Protein AF-0000000067173444 (afdb_homodimer)

Radius of gyration: 16.52 Å; Cα contacts (8 Å, |Δi|>4): 580; chains: 2; bounding box: 43×42×35 Å

Nearest PDB structures (foldseek):
  3qva-assembly1_C  TM=9.514E-01  e=1.896E-11  Klebsiella pneumoniae subsp. pneumoniae MGH 78578
  3qva-assembly1_A  TM=9.518E-01  e=2.116E-11  Klebsiella pneumoniae subsp. pneumoniae MGH 78578
  3qva-assembly1_D  TM=9.540E-01  e=3.109E-11  Klebsiella pneumoniae subsp. pneumoniae MGH 78578
  2g5u-assembly1_B-2  TM=9.391E-01  e=4.352E-10  Homo sapiens
  1qwh-assembly1_B-2  TM=9.149E-01  e=9.992E-09  Homo sapiens

Sequence (210 aa):
MTHISTHVLDTVTGRPAEGVPVTFSDAEGTVLAQGTTDSDGRIPDLYTGPASGIHRLRFDTATYFAAQQVSSLYPEVVVALDITGAKYHVPLLLAPFAYSTYRGSMTHISTHVLDTVTGRPAEGVPVTFSDAEGTVLAQGTTDSDGRIPDLYTGPASGIHRLRFDTATYFAAQQVSSLYPEVVVALDITGAKYHVPLLLAPFAYSTYRGS

Organism: Mycolicibacterium smegmatis (strain ATCC 700084 / mc(2)155) (NCBI:txid246196)

Solvent-accessible surface area (backbone atoms only — not comparable to full-atom values): 10420 Å² total; per-residue (Å²): 103,19,38,34,27,35,37,33,35,26,62,80,80,72,40,48,36,52,56,34,42,35,38,35,22,40,77,85,62,49,73,77,33,65,48,53,20,35,84,74,4,28,32,80,75,48,40,77,40,87,61,69,45,52,30,34,40,36,35,36,41,38,63,40,32,51,76,68,73,42,81,60,39,38,55,35,48,49,48,41,34,51,40,85,60,48,75,46,32,49,35,33,44,36,44,51,55,32,38,33,40,37,70,44,128,102,20,37,35,25,36,38,33,35,26,62,80,80,72,40,50,36,53,57,33,41,35,38,34,23,42,77,85,64,52,75,77,33,66,48,52,21,34,87,74,4,30,33,80,74,49,41,75,40,86,61,70,45,52,30,35,41,37,36,36,41,38,62,41,3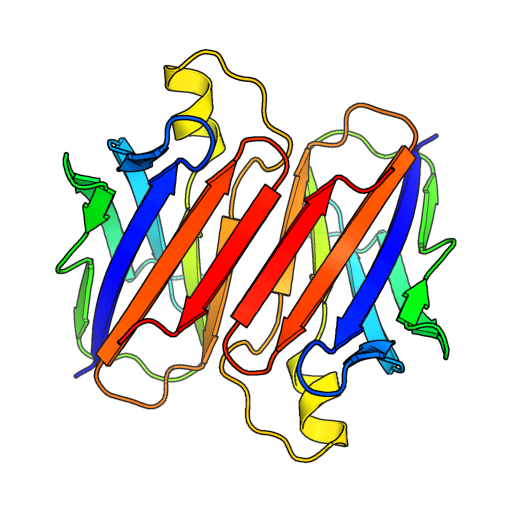2,51,77,68,72,43,82,58,40,37,57,36,47,49,48,42,34,50,40,87,59,47,74,45,30,50,35,34,45,36,45,51,54,34,39,33,37,36,69,44,129

InterPro domains:
  IPR000895 Transthyretin/hydroxyisourate hydrolase [PR00189] (3-23)
  IPR000895 Transthyretin/hydroxyisourate hydrolase [PR00189] (83-105)
  IPR014306 Hydroxyisourate hydrolase [TIGR02962] (2-105)
  IPR014306 Hydroxyisourate hydrolase [cd05822] (4-105)
  IPR023416 Transthyretin/hydroxyisourate hydrolase domain [PF00576] (4-104)
  IPR023416 Transthyretin/hydroxyisourate hydrolase domain [PTHR10395] (3-105)
  IPR023418 Transthyretin, thyroxine binding site [PS00768] (7-22)
  IPR036817 Transthyretin/hydroxyisourate hydrolase domain superfamily [G3DSA:2.60.40.180] (1-105)
  IPR036817 Transthyretin/hydroxyisourate hydrolase domain superfamily [SSF49472] (1-105)

Secondary structure (DSSP, 8-state):
-EEEEEEEEETTTTEE-TT-EEEEEETT--EEEEEE--TTSEEEEEEEE---EEEEEEE-HHHHHHHTT---S-S-EEEEEEE-SSEEE--EEEETTEEEEE-B-/-EEEEEEEEETTTTEE-TT-EEEEEETT--EEEEEE--TTSEEEEEEEE---EEEEEEE-HHHHHHHTT---S-S-EEEEEEE-SSEEE--EEEETTEEEEE-B-

Foldseek 3Di:
DAFEKEWEAAPVVRATQWFKKKFKAAPVRHTDFIDTQHRRRMDRGGDADDDFAKMKIKTQVLVSCVVVPHAADDRIDIDIDGDDDHYWYWYWYDDRYDIDIDTDD/DAFEKEWEAAPVVRATQWFKKKFKAAPVRHTDFIDTQHRRRMDRGGDADDDFAKMKIKTQVLVSCVVVPHAADDRIDIDIDGDDDHYWYWYWYDDRYDIDIDTDD

pLDDT: mean 97.98, std 1.69, range [86.81, 98.94]

Structure (mmCIF, N/CA/C/O backbone):
data_AF-0000000067173444-model_v1
#
loop_
_entity.id
_entity.type
_entity.pdbx_description
1 polymer '5-hydroxyisourate hydrolase'
#
loop_
_atom_site.group_PDB
_atom_site.id
_atom_site.type_symbol
_atom_site.label_atom_id
_atom_site.label_alt_id
_atom_site.label_comp_id
_atom_site.label_asym_id
_atom_site.label_entity_id
_atom_site.label_seq_id
_atom_site.pdbx_PDB_ins_code
_atom_site.Cartn_x
_atom_site.Cartn_y
_atom_site.Cartn_z
_atom_site.occupancy
_atom_site.B_iso_or_equiv
_atom_site.auth_seq_id
_atom_site.auth_comp_id
_atom_site.auth_asym_id
_atom_site.auth_atom_id
_atom_site.pdbx_PDB_model_num
ATOM 1 N N . MET A 1 1 ? -14.477 20.625 5.059 1 92.88 1 MET A N 1
ATOM 2 C CA . MET A 1 1 ? -13.031 20.75 4.934 1 92.88 1 MET A CA 1
ATOM 3 C C . MET A 1 1 ? -12.32 19.5 5.43 1 92.88 1 MET A C 1
ATOM 5 O O . MET A 1 1 ? -12.695 18.938 6.465 1 92.88 1 MET A O 1
ATOM 9 N N . THR A 1 2 ? -11.531 18.984 4.641 1 96.69 2 THR A N 1
ATOM 10 C CA . THR A 1 2 ? -10.812 17.766 5.008 1 96.69 2 THR A CA 1
ATOM 11 C C . THR A 1 2 ? -9.375 18.094 5.406 1 96.69 2 THR A C 1
ATOM 13 O O . THR A 1 2 ? -8.711 18.891 4.75 1 96.69 2 THR A O 1
ATOM 16 N N . HIS A 1 3 ? -8.922 17.484 6.504 1 98.31 3 HIS A N 1
ATOM 17 C CA . HIS A 1 3 ? -7.543 17.609 6.977 1 98.31 3 HIS A CA 1
ATOM 18 C C . HIS A 1 3 ? -6.793 16.297 6.805 1 98.31 3 HIS A C 1
ATOM 20 O O . HIS A 1 3 ? -7.273 15.234 7.234 1 98.31 3 HIS A O 1
ATOM 26 N N . ILE A 1 4 ? -5.641 16.328 6.145 1 98.56 4 ILE A N 1
ATOM 27 C CA . ILE A 1 4 ? -4.824 15.141 5.91 1 98.56 4 ILE A CA 1
ATOM 28 C C . ILE A 1 4 ? -3.469 15.305 6.598 1 98.56 4 ILE A C 1
ATOM 30 O O . ILE A 1 4 ? -2.797 16.328 6.426 1 98.56 4 ILE A O 1
ATOM 34 N N . SER A 1 5 ? -3.057 14.312 7.375 1 98.81 5 SER A N 1
ATOM 35 C CA . SER A 1 5 ? -1.74 14.25 8 1 98.81 5 SER A CA 1
ATOM 36 C C . SER A 1 5 ? -1.151 12.844 7.922 1 98.81 5 SER A C 1
ATOM 38 O O . SER A 1 5 ? -1.865 11.883 7.629 1 98.81 5 SER A O 1
ATOM 40 N N . THR A 1 6 ? 0.138 12.789 8.078 1 98.81 6 THR A N 1
ATOM 41 C CA . THR A 1 6 ? 0.786 11.484 8.055 1 98.81 6 THR A CA 1
ATOM 42 C C . THR A 1 6 ? 1.99 11.461 8.992 1 98.81 6 THR A C 1
ATOM 44 O O . THR A 1 6 ? 2.471 12.508 9.422 1 98.81 6 THR A O 1
ATOM 47 N N . HIS A 1 7 ? 2.365 10.273 9.336 1 98.75 7 HIS A N 1
ATOM 48 C CA . HIS A 1 7 ? 3.543 9.922 10.125 1 98.75 7 HIS A CA 1
ATOM 49 C C . HIS A 1 7 ? 4.215 8.664 9.578 1 98.75 7 HIS A C 1
ATOM 51 O O . HIS A 1 7 ? 3.561 7.633 9.406 1 98.75 7 HIS A O 1
ATOM 57 N N . VAL A 1 8 ? 5.504 8.797 9.266 1 98.94 8 VAL A N 1
ATOM 58 C CA . VAL A 1 8 ? 6.246 7.637 8.781 1 98.94 8 VAL A CA 1
ATOM 59 C C . VAL A 1 8 ? 7.27 7.203 9.836 1 98.94 8 VAL A C 1
ATOM 61 O O . VAL A 1 8 ? 8.086 8.016 10.281 1 98.94 8 VAL A O 1
ATOM 64 N N . LEU A 1 9 ? 7.168 6.027 10.289 1 98.88 9 LEU A N 1
ATOM 65 C CA . LEU A 1 9 ? 8.141 5.402 11.172 1 98.88 9 LEU A CA 1
ATOM 66 C C . LEU A 1 9 ? 9.008 4.402 10.414 1 98.88 9 LEU A C 1
ATOM 68 O O . LEU A 1 9 ? 8.484 3.537 9.711 1 98.88 9 LEU A O 1
ATOM 72 N N . ASP A 1 10 ? 10.281 4.523 10.484 1 98.75 10 ASP A N 1
ATOM 73 C CA . ASP A 1 10 ? 11.203 3.502 10 1 98.75 10 ASP A CA 1
ATO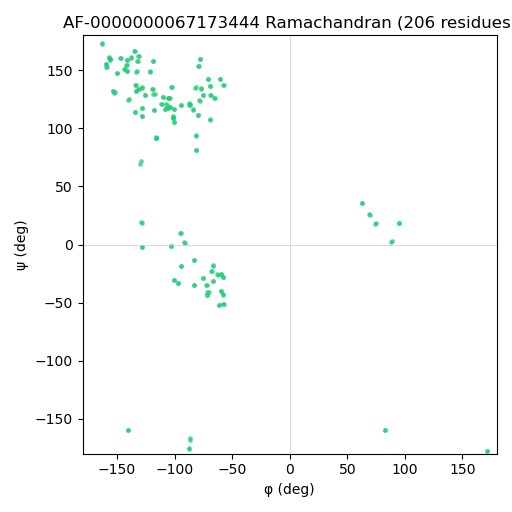M 74 C C . ASP A 1 10 ? 11.344 2.361 11.008 1 98.75 10 ASP A C 1
ATOM 76 O O . ASP A 1 10 ? 11.977 2.523 12.047 1 98.75 10 ASP A O 1
ATOM 80 N N . THR A 1 11 ? 10.852 1.275 10.648 1 98.5 11 THR A N 1
ATOM 81 C CA . THR A 1 11 ? 10.742 0.201 11.633 1 98.5 11 THR A CA 1
ATOM 82 C C . THR A 1 11 ? 12.062 -0.555 11.758 1 98.5 11 THR A C 1
ATOM 84 O O . THR A 1 11 ? 12.242 -1.342 12.688 1 98.5 11 THR A O 1
ATOM 87 N N . VAL A 1 12 ? 13.008 -0.389 10.875 1 97.69 12 VAL A N 1
ATOM 88 C CA . VAL A 1 12 ? 14.328 -1.003 10.977 1 97.69 12 VAL A CA 1
ATOM 89 C C . VAL A 1 12 ? 15.133 -0.325 12.086 1 97.69 12 VAL A C 1
ATOM 91 O O . VAL A 1 12 ? 15.734 -0.998 12.922 1 97.69 12 VAL A O 1
ATOM 94 N N . THR A 1 13 ? 15.062 0.947 12.117 1 97 13 THR A N 1
ATOM 95 C CA . THR A 1 13 ? 15.844 1.713 13.078 1 97 13 THR A CA 1
ATOM 96 C C . THR A 1 13 ? 15.023 2.018 14.328 1 97 13 THR A C 1
ATOM 98 O O . THR A 1 13 ? 15.57 2.406 15.359 1 97 13 THR A O 1
ATOM 101 N N . GLY A 1 14 ? 13.75 1.904 14.211 1 98.06 14 GLY A N 1
ATOM 102 C CA . GLY A 1 14 ? 12.859 2.289 15.297 1 98.06 14 GLY A CA 1
ATOM 103 C C . GLY A 1 14 ? 12.727 3.791 15.453 1 98.06 14 GLY A C 1
ATOM 104 O O . GLY A 1 14 ? 12.281 4.273 16.5 1 98.06 14 GLY A O 1
ATOM 105 N N . ARG A 1 15 ? 13.078 4.578 14.477 1 98.44 15 ARG A N 1
ATOM 106 C CA . ARG A 1 15 ? 13.062 6.039 14.523 1 98.44 15 ARG A CA 1
ATOM 107 C C . ARG A 1 15 ? 12.109 6.609 13.477 1 98.44 15 ARG A C 1
ATOM 109 O O . ARG A 1 15 ? 11.805 5.949 12.484 1 98.44 15 ARG A O 1
ATOM 116 N N . PRO A 1 16 ? 11.641 7.883 13.719 1 98.75 16 PRO A N 1
ATOM 117 C CA . PRO A 1 16 ? 10.867 8.555 12.672 1 98.75 16 PRO A CA 1
ATOM 118 C C . PRO A 1 16 ? 11.625 8.664 11.359 1 98.75 16 PRO A C 1
ATOM 120 O O . PRO A 1 16 ? 12.836 8.883 11.359 1 98.75 16 PRO A O 1
ATOM 123 N N . ALA A 1 17 ? 11 8.422 10.297 1 98.88 17 ALA A N 1
ATOM 124 C CA . ALA A 1 17 ? 11.609 8.586 8.984 1 98.88 17 ALA A CA 1
ATOM 125 C C . ALA A 1 17 ? 11.57 10.047 8.539 1 98.88 17 ALA A C 1
ATOM 127 O O . ALA A 1 17 ? 10.586 10.5 7.961 1 98.88 17 ALA A O 1
ATOM 128 N N . GLU A 1 18 ? 12.57 10.773 8.773 1 98.62 18 GLU A N 1
ATOM 129 C CA . GLU A 1 18 ? 12.711 12.156 8.336 1 98.62 18 GLU A CA 1
ATOM 130 C C . GLU A 1 18 ? 13.07 12.234 6.859 1 98.62 18 GLU A C 1
ATOM 132 O O . GLU A 1 18 ? 13.914 11.469 6.379 1 98.62 18 GLU A O 1
ATOM 137 N N . GLY A 1 19 ? 12.406 13.094 6.137 1 98.69 19 GLY A N 1
ATOM 138 C CA . GLY A 1 19 ? 12.859 13.383 4.785 1 98.69 19 GLY A CA 1
ATOM 139 C C . GLY A 1 19 ? 12.156 12.555 3.729 1 98.69 19 GLY A C 1
ATOM 140 O O . GLY A 1 19 ? 12.664 12.398 2.615 1 98.69 19 GLY A O 1
ATOM 141 N N . VAL A 1 20 ? 11.031 11.969 4.023 1 98.88 20 VAL A N 1
ATOM 142 C CA . VAL A 1 20 ? 10.25 11.242 3.025 1 98.88 20 VAL A CA 1
ATOM 143 C C . VAL A 1 20 ? 9.375 12.211 2.242 1 98.88 20 VAL A C 1
ATOM 145 O O . VAL A 1 20 ? 8.461 12.82 2.803 1 98.88 20 VAL A O 1
ATOM 148 N N . PRO A 1 21 ? 9.586 12.359 0.931 1 98.94 21 PRO A N 1
ATOM 149 C CA . PRO A 1 21 ? 8.633 13.156 0.155 1 98.94 21 PRO A CA 1
ATOM 150 C C . PRO A 1 21 ? 7.273 12.484 0.016 1 98.94 21 PRO A C 1
ATOM 152 O O . PRO A 1 21 ? 7.199 11.273 -0.204 1 98.94 21 PRO A O 1
ATOM 155 N N . VAL A 1 22 ? 6.219 13.266 0.19 1 98.94 22 VAL A N 1
ATOM 156 C CA . VAL A 1 22 ? 4.848 12.773 0.1 1 98.94 22 VAL A CA 1
ATOM 157 C C . VAL A 1 22 ? 4.023 13.688 -0.801 1 98.94 22 VAL A C 1
ATOM 159 O O . VAL A 1 22 ? 4.129 14.914 -0.715 1 98.94 22 VAL A O 1
ATOM 162 N N . THR A 1 23 ? 3.268 13.125 -1.702 1 98.94 23 THR A N 1
ATOM 163 C CA . THR A 1 23 ? 2.357 13.852 -2.58 1 98.94 23 THR A CA 1
ATOM 164 C C . THR A 1 23 ? 0.917 13.398 -2.361 1 98.94 23 THR A C 1
ATOM 166 O O . THR A 1 23 ? 0.654 12.203 -2.215 1 98.94 23 THR A O 1
ATOM 169 N N . PHE A 1 24 ? 0.001 14.344 -2.242 1 98.94 24 PHE A N 1
ATOM 170 C CA . PHE A 1 24 ? -1.437 14.117 -2.15 1 98.94 24 PHE A CA 1
ATOM 171 C C . PHE A 1 24 ? -2.131 14.516 -3.447 1 98.94 24 PHE A C 1
ATOM 173 O O . PHE A 1 24 ? -1.976 15.641 -3.922 1 98.94 24 PHE A O 1
ATOM 180 N N . SER A 1 25 ? -2.814 13.539 -4.098 1 98.88 25 SER A N 1
ATOM 181 C CA . SER A 1 25 ? -3.447 13.805 -5.387 1 98.88 25 SER A CA 1
ATOM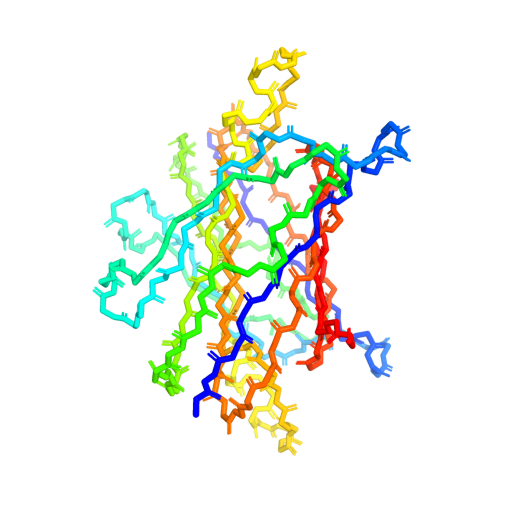 182 C C . SER A 1 25 ? -4.887 13.297 -5.41 1 98.88 25 SER A C 1
ATOM 184 O O . SER A 1 25 ? -5.266 12.453 -4.59 1 98.88 25 SER A O 1
ATOM 186 N N . ASP A 1 26 ? -5.68 13.844 -6.281 1 98.44 26 ASP A N 1
ATOM 187 C CA . ASP A 1 26 ? -7.059 13.383 -6.426 1 98.44 26 ASP A CA 1
ATOM 188 C C . ASP A 1 26 ? -7.145 12.219 -7.406 1 98.44 26 ASP A C 1
ATOM 190 O O . ASP A 1 26 ? -6.121 11.688 -7.848 1 98.44 26 ASP A O 1
ATOM 194 N N . ALA A 1 27 ? -8.312 11.781 -7.695 1 96.69 27 ALA A N 1
ATOM 195 C CA . ALA A 1 27 ? -8.562 10.57 -8.477 1 96.69 27 ALA A CA 1
ATOM 196 C C . ALA A 1 27 ? -8.008 10.711 -9.891 1 96.69 27 ALA A C 1
ATOM 198 O O . ALA A 1 27 ? -7.598 9.719 -10.508 1 96.69 27 ALA A O 1
ATOM 199 N N . GLU A 1 28 ? -7.895 11.922 -10.359 1 96.31 28 GLU A N 1
ATOM 200 C CA . GLU A 1 28 ? -7.43 12.18 -11.719 1 96.31 28 GLU A CA 1
ATOM 201 C C . GLU A 1 28 ? -5.918 12.375 -11.758 1 96.31 28 GLU A C 1
ATOM 203 O O . GLU A 1 28 ? -5.332 12.508 -12.836 1 96.31 28 GLU A O 1
ATOM 208 N N . GLY A 1 29 ? -5.355 12.242 -10.664 1 97.12 29 GLY A N 1
ATOM 209 C CA . GLY A 1 29 ? -3.908 12.398 -10.609 1 97.12 29 GLY A CA 1
ATOM 210 C C . GLY A 1 29 ? -3.469 13.828 -10.383 1 97.12 29 GLY A C 1
ATOM 211 O O . GLY A 1 29 ? -2.271 14.125 -10.375 1 97.12 29 GLY A O 1
ATOM 212 N N . THR A 1 30 ? -4.457 14.758 -10.219 1 98.19 30 THR A N 1
ATOM 213 C CA . THR A 1 30 ? -4.105 16.141 -9.93 1 98.19 30 THR A CA 1
ATOM 214 C C . THR A 1 30 ? -3.496 16.266 -8.539 1 98.19 30 THR A C 1
ATOM 216 O O . THR A 1 30 ? -4.105 15.867 -7.547 1 98.19 30 THR A O 1
ATOM 219 N N . VAL A 1 31 ? -2.318 16.922 -8.516 1 98.69 31 VAL A N 1
ATOM 220 C CA . VAL A 1 31 ? -1.629 17.094 -7.242 1 98.69 31 VAL A CA 1
ATOM 221 C C . VAL A 1 31 ? -2.279 18.234 -6.457 1 98.69 31 VAL A C 1
ATOM 223 O O . VAL A 1 31 ? -2.424 19.344 -6.965 1 98.69 31 VAL A O 1
ATOM 226 N N . LEU A 1 32 ? -2.686 17.922 -5.273 1 98.69 32 LEU A N 1
ATOM 227 C CA . LEU A 1 32 ? -3.334 18.906 -4.414 1 98.69 32 LEU A CA 1
ATOM 228 C C . LEU A 1 32 ? -2.355 19.453 -3.385 1 98.69 32 LEU A C 1
ATOM 230 O O . LEU A 1 32 ? -2.494 20.594 -2.934 1 98.69 32 LEU A O 1
ATOM 234 N N . ALA A 1 33 ? -1.381 18.656 -2.963 1 98.81 33 ALA A N 1
ATOM 235 C CA . ALA A 1 33 ? -0.411 19.062 -1.946 1 98.81 33 ALA A CA 1
ATOM 236 C C . ALA A 1 33 ? 0.843 18.188 -2.012 1 98.81 33 ALA A C 1
ATOM 238 O O . ALA A 1 33 ? 0.812 17.078 -2.553 1 98.81 33 ALA A O 1
ATOM 239 N N . GLN A 1 34 ? 1.905 18.688 -1.558 1 98.81 34 GLN A N 1
ATOM 240 C CA . GLN A 1 34 ? 3.17 17.984 -1.406 1 98.81 34 GLN A CA 1
ATOM 241 C C . GLN A 1 34 ? 3.885 18.391 -0.124 1 98.81 34 GLN A C 1
ATOM 243 O O . GLN A 1 34 ? 3.727 19.516 0.344 1 98.81 34 GLN A O 1
ATOM 248 N N . GLY A 1 35 ? 4.613 17.5 0.431 1 98.75 35 GLY A N 1
ATOM 249 C CA . GLY A 1 35 ? 5.406 17.766 1.62 1 98.75 35 GLY A CA 1
ATOM 250 C C . GLY A 1 35 ? 6.484 16.719 1.87 1 98.75 35 GLY A C 1
ATOM 251 O O . GLY A 1 35 ? 6.613 15.766 1.112 1 98.75 35 GLY A O 1
ATOM 252 N N . THR A 1 36 ? 7.312 17.016 2.857 1 98.88 36 THR A N 1
ATOM 253 C CA . THR A 1 36 ? 8.359 16.109 3.316 1 98.88 36 THR A CA 1
ATOM 254 C C . THR A 1 36 ? 8.273 15.914 4.828 1 98.88 36 THR A C 1
ATOM 256 O O . THR A 1 36 ? 8.062 16.875 5.574 1 98.88 36 THR A O 1
ATOM 259 N N . THR A 1 37 ? 8.398 14.648 5.246 1 98.94 37 THR A N 1
ATOM 260 C CA . THR A 1 37 ? 8.305 14.391 6.676 1 98.94 37 THR A CA 1
ATOM 261 C C . THR A 1 37 ? 9.391 15.141 7.438 1 98.94 37 THR A C 1
ATOM 263 O O . THR A 1 37 ? 10.531 15.234 6.969 1 98.94 37 THR A O 1
ATOM 266 N N . ASP A 1 38 ? 9.039 15.625 8.57 1 98.81 38 ASP A N 1
ATOM 267 C CA . ASP A 1 38 ? 9.961 16.391 9.406 1 98.81 38 ASP A CA 1
ATOM 268 C C . ASP A 1 38 ? 10.781 15.461 10.297 1 98.81 38 ASP A C 1
ATOM 270 O O . ASP A 1 38 ? 10.844 14.25 10.07 1 98.81 38 ASP A O 1
ATOM 274 N N . SER A 1 39 ? 11.469 16.047 11.273 1 98.62 39 SER A N 1
ATOM 275 C CA . SER A 1 39 ? 12.375 15.297 12.125 1 98.62 39 SER A CA 1
ATOM 276 C C . SER A 1 39 ? 11.625 14.297 12.992 1 98.62 39 SER A C 1
ATOM 278 O O . SER A 1 39 ? 12.219 13.359 13.539 1 98.62 39 SER A O 1
ATOM 280 N N . ASP A 1 40 ? 10.32 14.461 13.164 1 98.75 40 ASP A N 1
ATOM 281 C CA . ASP A 1 40 ? 9.477 13.5 13.867 1 98.75 40 ASP A CA 1
ATOM 282 C C . ASP A 1 40 ? 8.82 12.531 12.898 1 98.75 40 ASP A C 1
ATOM 284 O O . ASP A 1 40 ? 7.887 11.812 13.266 1 98.75 40 ASP A O 1
ATOM 288 N N . GLY A 1 41 ? 9.234 12.539 11.656 1 98.88 41 GLY A N 1
ATOM 289 C CA . GLY A 1 41 ? 8.641 11.68 10.641 1 98.88 41 GLY A CA 1
ATOM 290 C C . GLY A 1 41 ? 7.223 12.07 10.281 1 98.88 41 GLY A C 1
ATOM 291 O O . GLY A 1 41 ? 6.434 11.227 9.836 1 98.88 41 GLY A O 1
ATOM 292 N N . ARG A 1 42 ? 6.895 13.367 10.477 1 98.88 42 ARG A N 1
ATOM 293 C CA . ARG A 1 42 ? 5.5 13.766 10.336 1 98.88 42 ARG A CA 1
ATOM 294 C C . ARG A 1 42 ? 5.348 14.844 9.266 1 98.88 42 ARG A C 1
ATOM 296 O O . ARG A 1 42 ? 6.305 15.547 8.945 1 98.88 42 ARG A O 1
ATOM 303 N N . ILE A 1 43 ? 4.297 14.867 8.648 1 98.88 43 ILE A N 1
ATOM 304 C CA . ILE A 1 43 ? 3.691 16.031 8.016 1 98.88 43 ILE A CA 1
ATOM 305 C C . ILE A 1 43 ? 2.355 16.344 8.68 1 98.88 43 ILE A C 1
ATOM 307 O O . ILE A 1 43 ? 1.32 15.789 8.305 1 98.88 43 ILE A O 1
ATOM 311 N N . PRO A 1 44 ? 2.375 17.172 9.656 1 98.44 44 PRO A N 1
ATOM 312 C CA . PRO A 1 44 ? 1.168 17.359 10.461 1 98.44 44 PRO A CA 1
ATOM 313 C C . PRO A 1 44 ? 0.029 18.016 9.68 1 98.44 44 PRO A C 1
ATOM 315 O O . PRO A 1 44 ? -1.144 17.797 9.992 1 98.44 44 PRO A O 1
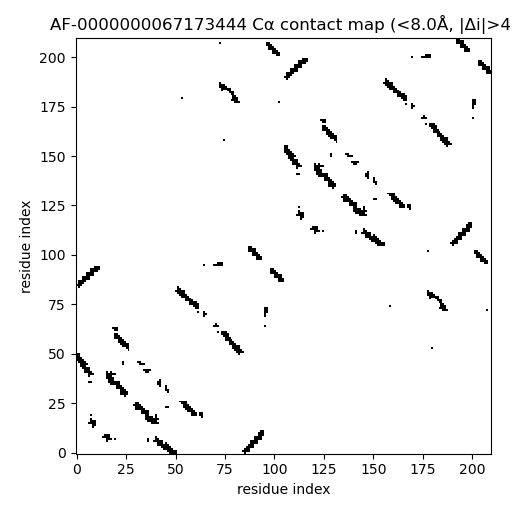ATOM 318 N N . ASP A 1 45 ? 0.352 18.875 8.711 1 98 45 ASP A N 1
ATOM 319 C CA . ASP A 1 45 ? -0.641 19.609 7.918 1 98 45 ASP A CA 1
ATOM 320 C C . ASP A 1 45 ? -0.355 19.469 6.422 1 98 45 ASP A C 1
ATOM 322 O O . ASP A 1 45 ? -0.107 20.469 5.742 1 98 45 ASP A O 1
ATOM 326 N N . LEU A 1 46 ? -0.544 18.281 5.914 1 98.75 46 LEU A N 1
ATOM 327 C CA . LEU A 1 46 ? -0.255 18.047 4.504 1 98.75 46 LEU A CA 1
ATOM 328 C C . LEU A 1 46 ? -1.272 18.75 3.611 1 98.75 46 LEU A C 1
ATOM 330 O O . LEU A 1 46 ? -0.908 19.344 2.592 1 98.75 46 LEU A O 1
ATOM 334 N N . TYR A 1 47 ? -2.502 18.719 3.967 1 98.62 47 TYR A N 1
ATOM 335 C CA . TYR A 1 47 ? -3.564 19.328 3.17 1 98.62 47 TYR A CA 1
ATOM 336 C C . TYR A 1 47 ? -4.742 19.719 4.047 1 98.62 47 TYR A C 1
ATOM 338 O O . TYR A 1 47 ? -5.137 18.984 4.949 1 98.62 47 TYR A O 1
ATOM 346 N N . THR A 1 48 ? -5.258 20.844 3.945 1 98.31 48 THR A N 1
ATOM 347 C CA . THR A 1 48 ? -6.523 21.328 4.492 1 98.31 48 THR A CA 1
ATOM 348 C C . THR A 1 48 ? -7.367 21.984 3.402 1 98.31 48 THR A C 1
ATOM 350 O O . THR A 1 48 ? -6.957 22.984 2.816 1 98.31 48 THR A O 1
ATOM 353 N N . GLY A 1 49 ? -8.414 21.391 3.045 1 97.75 49 GLY A N 1
ATOM 354 C CA . GLY A 1 49 ? -9.25 21.891 1.968 1 97.75 49 GLY A CA 1
ATOM 355 C C . GLY A 1 49 ? -10.336 20.922 1.552 1 97.75 49 GLY A C 1
ATOM 356 O O . GLY A 1 49 ? -10.57 19.922 2.227 1 97.75 49 GLY A O 1
ATOM 357 N N . PRO A 1 50 ? -11.094 21.297 0.558 1 96.81 50 PRO A N 1
ATOM 358 C CA . PRO A 1 50 ? -12.133 20.375 0.063 1 96.81 50 PRO A CA 1
ATOM 359 C C . PRO A 1 50 ? -11.555 19.109 -0.558 1 96.81 50 PRO A C 1
ATOM 361 O O . PRO A 1 50 ? -10.641 19.188 -1.382 1 96.81 50 PRO A O 1
ATOM 364 N N . ALA A 1 51 ? -12.008 18.031 -0.074 1 96.81 51 ALA A N 1
ATOM 365 C CA . ALA A 1 51 ? -11.648 16.719 -0.625 1 96.81 51 ALA A CA 1
ATOM 366 C C . ALA A 1 51 ? -12.758 15.703 -0.389 1 96.81 51 ALA A C 1
ATOM 368 O O . ALA A 1 51 ? -13.289 15.602 0.718 1 96.81 51 ALA A O 1
ATOM 369 N N . SER A 1 52 ? -13.125 15.016 -1.412 1 97.44 52 SER A N 1
ATOM 370 C CA . SER A 1 52 ? -14.117 13.938 -1.356 1 97.44 52 SER A CA 1
ATOM 371 C C . SER A 1 52 ? -13.844 12.883 -2.422 1 97.44 52 SER A C 1
ATOM 373 O O . SER A 1 52 ? -13.4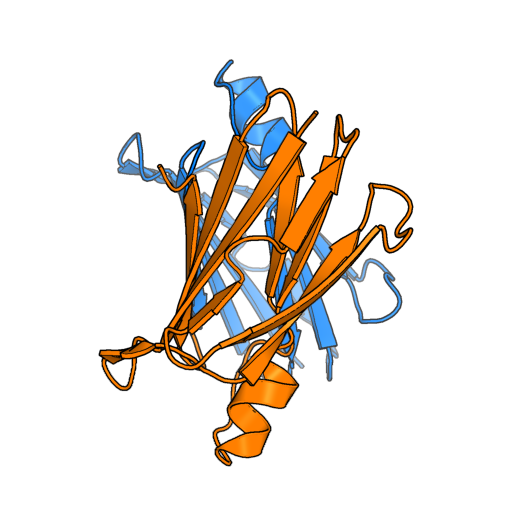3 13.211 -3.537 1 97.44 52 SER A O 1
ATOM 375 N N . GLY A 1 53 ? -14.195 11.609 -2.062 1 97.88 53 GLY A N 1
ATOM 376 C CA . GLY A 1 53 ? -13.953 10.531 -3.016 1 97.88 53 GLY A CA 1
ATOM 377 C C . GLY A 1 53 ? -12.531 10.016 -2.98 1 97.88 53 GLY A C 1
ATOM 378 O O . GLY A 1 53 ? -11.844 10.133 -1.963 1 97.88 53 GLY A O 1
ATOM 379 N N . ILE A 1 54 ? -12.109 9.391 -4.008 1 98.44 54 ILE A N 1
ATOM 380 C CA . ILE A 1 54 ? -10.836 8.664 -4.043 1 98.44 54 ILE A CA 1
ATOM 381 C C . ILE A 1 54 ? -9.688 9.656 -4.152 1 98.44 54 ILE A C 1
ATOM 383 O O . ILE A 1 54 ? -9.734 10.586 -4.969 1 98.44 54 ILE A O 1
ATOM 387 N N . HIS A 1 55 ? -8.742 9.539 -3.303 1 98.75 55 HIS A N 1
ATOM 388 C CA . HIS A 1 55 ? -7.48 10.281 -3.297 1 98.75 55 HIS A CA 1
ATOM 389 C C . HIS A 1 55 ? -6.297 9.352 -3.045 1 98.75 55 HIS A C 1
ATOM 391 O O . HIS A 1 55 ? -6.48 8.188 -2.689 1 98.75 55 HIS A O 1
ATOM 397 N N . ARG A 1 56 ? -5.09 9.859 -3.301 1 98.81 56 ARG A N 1
ATOM 398 C CA . ARG A 1 56 ? -3.895 9.039 -3.111 1 98.81 56 ARG A CA 1
ATOM 399 C C . ARG A 1 56 ? -2.816 9.82 -2.361 1 98.81 56 ARG A C 1
ATOM 401 O O . ARG A 1 56 ? -2.602 11 -2.623 1 98.81 56 ARG A O 1
ATOM 408 N N . LEU A 1 57 ? -2.209 9.133 -1.435 1 98.88 57 LEU A N 1
ATOM 409 C CA . LEU A 1 57 ? -0.948 9.547 -0.833 1 98.88 57 LEU A CA 1
ATOM 410 C C . LEU A 1 57 ? 0.214 8.727 -1.385 1 98.88 57 LEU A C 1
ATOM 412 O O . LEU A 1 57 ? 0.242 7.504 -1.236 1 98.88 57 LEU A O 1
ATOM 416 N N . ARG A 1 58 ? 1.124 9.383 -2.006 1 98.94 58 ARG A N 1
ATOM 417 C CA . ARG A 1 58 ? 2.318 8.727 -2.523 1 98.94 58 ARG A CA 1
ATOM 418 C C . ARG A 1 58 ? 3.539 9.055 -1.668 1 98.94 58 ARG A C 1
ATOM 420 O O . ARG A 1 58 ? 3.904 10.219 -1.521 1 98.94 58 ARG A O 1
ATOM 427 N N . PHE A 1 59 ? 4.129 8.047 -1.058 1 98.94 59 PHE A N 1
ATOM 428 C CA . PHE A 1 59 ? 5.395 8.148 -0.336 1 98.94 59 PHE A CA 1
ATOM 429 C C . PHE A 1 59 ? 6.562 7.762 -1.233 1 98.94 59 PHE A C 1
ATOM 431 O O . PHE A 1 59 ? 6.613 6.641 -1.747 1 98.94 59 PHE A O 1
ATOM 438 N N . ASP A 1 60 ? 7.469 8.656 -1.443 1 98.88 60 ASP A N 1
ATOM 439 C CA . ASP A 1 60 ? 8.648 8.375 -2.258 1 98.88 60 ASP A CA 1
ATOM 440 C C . ASP A 1 60 ? 9.711 7.637 -1.451 1 98.88 60 ASP A C 1
ATOM 442 O O . ASP A 1 60 ? 10.711 8.227 -1.041 1 98.88 60 ASP A O 1
ATOM 446 N N . THR A 1 61 ? 9.539 6.398 -1.335 1 98.75 61 THR A N 1
ATOM 447 C CA . THR A 1 61 ? 10.398 5.59 -0.479 1 98.75 61 THR A CA 1
ATOM 448 C C . THR A 1 61 ? 11.758 5.363 -1.14 1 98.75 61 THR A C 1
ATOM 450 O O . THR A 1 61 ? 12.758 5.168 -0.453 1 98.75 61 THR A O 1
ATOM 453 N N . ALA A 1 62 ? 11.758 5.363 -2.459 1 98.31 62 ALA A N 1
ATOM 454 C CA . ALA A 1 62 ? 13.031 5.234 -3.158 1 98.31 62 ALA A CA 1
ATOM 455 C C . ALA A 1 62 ? 13.992 6.344 -2.752 1 98.31 62 ALA A C 1
ATOM 457 O O . ALA A 1 62 ? 15.156 6.078 -2.424 1 98.31 62 ALA A O 1
ATOM 458 N N . THR A 1 63 ? 13.516 7.57 -2.826 1 98.5 63 THR A N 1
ATOM 459 C CA . THR A 1 63 ? 14.352 8.703 -2.451 1 98.5 63 THR A CA 1
ATOM 460 C C . THR A 1 63 ? 14.836 8.57 -1.011 1 98.5 63 THR A C 1
ATOM 462 O O . THR A 1 63 ? 16.016 8.789 -0.722 1 98.5 63 THR A O 1
ATOM 465 N N . TYR A 1 64 ? 13.945 8.156 -0.118 1 98.81 64 TYR A N 1
ATOM 466 C CA . TYR A 1 64 ? 14.266 8.023 1.298 1 98.81 64 TYR A CA 1
ATOM 467 C C . TYR A 1 64 ? 15.375 6.996 1.508 1 98.81 64 TYR A C 1
ATOM 469 O O . TYR A 1 64 ? 16.375 7.281 2.162 1 98.81 64 TYR A O 1
ATOM 477 N N . PHE A 1 65 ? 15.25 5.832 0.992 1 98.44 65 PHE A N 1
ATOM 478 C CA . PHE A 1 65 ? 16.203 4.75 1.219 1 98.44 65 PHE A CA 1
ATOM 479 C C . PHE A 1 65 ? 17.5 5.008 0.473 1 98.44 65 PHE A C 1
ATOM 481 O O . PHE A 1 65 ? 18.578 4.641 0.947 1 98.44 65 PHE A O 1
ATOM 488 N N . ALA A 1 66 ? 17.375 5.629 -0.706 1 97.88 66 ALA A N 1
ATOM 489 C CA . ALA A 1 66 ? 18.594 5.973 -1.446 1 97.88 66 ALA A CA 1
ATOM 490 C C . ALA A 1 66 ? 19.484 6.906 -0.635 1 97.88 66 ALA A C 1
ATOM 492 O O . ALA A 1 66 ? 20.703 6.777 -0.656 1 97.88 66 ALA A O 1
ATOM 493 N N . ALA A 1 67 ? 18.875 7.848 0.045 1 97.38 67 ALA A N 1
ATOM 494 C CA . ALA A 1 67 ? 19.609 8.805 0.86 1 97.38 67 ALA A CA 1
ATOM 495 C C . ALA A 1 67 ? 20.422 8.094 1.943 1 97.38 67 ALA A C 1
ATOM 497 O O . ALA A 1 67 ? 21.438 8.602 2.404 1 97.38 67 ALA A O 1
ATOM 498 N N . GLN A 1 68 ? 19.969 6.941 2.303 1 96.19 68 GLN A N 1
ATOM 499 C CA . GLN A 1 68 ? 20.625 6.152 3.34 1 96.19 68 GLN A CA 1
ATOM 500 C C . GLN A 1 68 ? 21.438 5.016 2.732 1 96.19 68 GLN A C 1
ATOM 502 O O . GLN A 1 68 ? 22 4.188 3.455 1 96.19 68 GLN A O 1
ATOM 507 N N . GLN A 1 69 ? 21.438 4.863 1.399 1 97.44 69 GLN A N 1
ATOM 508 C CA . GLN A 1 69 ? 22.141 3.814 0.667 1 97.44 69 GLN A CA 1
ATOM 509 C C . GLN A 1 69 ? 21.609 2.434 1.045 1 97.44 69 GLN A C 1
ATOM 511 O O . GLN A 1 69 ? 22.391 1.508 1.279 1 97.44 69 GLN A O 1
ATOM 516 N N . VAL A 1 70 ? 20.422 2.383 1.26 1 97.38 70 VAL A N 1
ATOM 517 C CA . VAL A 1 70 ? 19.734 1.129 1.558 1 97.38 70 VAL A CA 1
ATOM 518 C C . VAL A 1 70 ? 18.922 0.687 0.347 1 97.38 70 VAL A C 1
ATOM 520 O O . VAL A 1 70 ? 18.156 1.479 -0.223 1 97.38 70 VAL A O 1
ATOM 523 N N . SER A 1 71 ? 19.156 -0.526 -0.092 1 96.38 71 SER A N 1
ATOM 524 C CA . SER A 1 71 ? 18.312 -1.095 -1.139 1 96.38 71 SER A CA 1
ATOM 525 C C . SER A 1 71 ? 16.922 -1.425 -0.61 1 96.38 71 SER A C 1
ATOM 527 O O . SER A 1 71 ? 16.766 -1.845 0.539 1 96.38 71 SER A O 1
ATOM 529 N N . SER A 1 72 ? 15.984 -1.201 -1.445 1 97.38 72 SER A N 1
ATOM 530 C CA . SER A 1 72 ? 14.602 -1.462 -1.052 1 97.38 72 SER A CA 1
ATOM 531 C C . SER A 1 72 ? 13.797 -2.035 -2.213 1 97.38 72 SER A C 1
ATOM 533 O O . SER A 1 72 ? 14.18 -1.878 -3.375 1 97.38 72 SER A O 1
ATOM 535 N N . LEU A 1 73 ? 12.789 -2.74 -1.896 1 97.81 73 LEU A N 1
ATOM 536 C CA . LEU A 1 73 ? 11.961 -3.414 -2.889 1 97.81 73 LEU A CA 1
ATOM 537 C C . LEU A 1 73 ? 10.914 -2.459 -3.465 1 97.81 73 LEU A C 1
ATOM 539 O O . LEU A 1 73 ? 10.547 -2.568 -4.637 1 97.81 73 LEU A O 1
ATOM 543 N N . TYR A 1 74 ? 10.414 -1.57 -2.668 1 98.44 74 TYR A N 1
ATOM 544 C CA . TYR A 1 74 ? 9.281 -0.73 -3.047 1 98.44 74 TYR A CA 1
ATOM 545 C C . TYR A 1 74 ? 9.75 0.662 -3.457 1 98.44 74 TYR A C 1
ATOM 547 O O . TYR A 1 74 ? 10.109 1.477 -2.605 1 98.44 74 TYR A O 1
ATOM 555 N N . PRO A 1 75 ? 9.68 1.026 -4.727 1 98.5 75 PRO A N 1
ATOM 556 C CA . PRO A 1 75 ? 10.133 2.34 -5.188 1 98.5 75 PRO A CA 1
ATOM 557 C C . PRO A 1 75 ? 9.258 3.482 -4.676 1 98.5 75 PRO A C 1
ATOM 559 O O . PRO A 1 75 ? 9.68 4.641 -4.699 1 98.5 75 PRO A O 1
ATOM 562 N N . GLU A 1 76 ? 8.039 3.158 -4.328 1 98.88 76 GLU A N 1
ATOM 563 C CA . GLU A 1 76 ? 7.055 4.039 -3.707 1 98.88 76 GLU A CA 1
ATOM 564 C C . GLU A 1 76 ? 6.012 3.238 -2.934 1 98.88 76 GLU A C 1
ATOM 566 O O . GLU A 1 76 ? 5.875 2.029 -3.133 1 98.88 76 GLU A O 1
ATOM 571 N N . VAL A 1 77 ? 5.371 3.891 -2.031 1 98.94 77 VAL A N 1
ATOM 572 C CA . VAL A 1 77 ? 4.137 3.398 -1.429 1 98.94 77 VAL A CA 1
ATOM 573 C C . VAL A 1 77 ? 2.992 4.359 -1.742 1 98.94 77 VAL A C 1
ATOM 575 O O . VAL A 1 77 ? 3.061 5.543 -1.413 1 98.94 77 VAL A O 1
ATOM 578 N N . VAL A 1 78 ? 2.018 3.889 -2.475 1 98.81 78 VAL A N 1
ATOM 579 C CA . VAL A 1 78 ? 0.847 4.703 -2.785 1 98.81 78 VAL A CA 1
ATOM 580 C C . VAL A 1 78 ? -0.364 4.18 -2.014 1 98.81 78 VAL A C 1
ATOM 582 O O . VAL A 1 78 ? -0.772 3.031 -2.189 1 98.81 78 VAL A O 1
ATOM 585 N N . VAL A 1 79 ? -0.873 4.957 -1.164 1 98.88 79 VAL A N 1
ATOM 586 C CA . VAL A 1 79 ? -2.057 4.613 -0.385 1 98.88 79 VAL A CA 1
ATOM 587 C C . VAL A 1 79 ? -3.285 5.293 -0.982 1 98.88 79 VAL A C 1
ATOM 589 O O . VAL A 1 79 ? -3.414 6.52 -0.922 1 98.88 79 VAL A O 1
ATOM 592 N N . ALA A 1 80 ? -4.152 4.555 -1.589 1 98.81 80 ALA A N 1
ATOM 593 C CA . ALA A 1 80 ? -5.445 5.055 -2.055 1 98.81 80 ALA A CA 1
ATOM 594 C C . ALA A 1 80 ? -6.465 5.074 -0.92 1 98.81 80 ALA A C 1
ATOM 596 O O . ALA A 1 80 ? -6.566 4.117 -0.151 1 98.81 80 ALA A O 1
ATOM 597 N N . LEU A 1 81 ? -7.188 6.125 -0.802 1 97.69 81 LEU A N 1
ATOM 598 C CA . LEU A 1 81 ? -8.211 6.289 0.229 1 97.69 81 LEU A CA 1
ATOM 599 C C . LEU A 1 81 ? -9.508 6.812 -0.369 1 97.69 81 LEU A C 1
ATOM 601 O O . LEU A 1 81 ? -9.484 7.598 -1.32 1 97.69 81 LEU A O 1
ATOM 605 N N . ASP A 1 82 ? -10.578 6.43 0.222 1 98 82 ASP A N 1
ATOM 606 C CA . ASP A 1 82 ? -11.883 7.031 -0.048 1 98 82 ASP A CA 1
ATOM 607 C C . ASP A 1 82 ? -12.258 8.031 1.042 1 98 82 ASP A C 1
ATOM 609 O O . ASP A 1 82 ? -12.648 7.637 2.145 1 98 82 ASP A O 1
ATOM 613 N N . ILE A 1 83 ? -12.164 9.305 0.722 1 97.62 83 ILE A N 1
ATOM 614 C CA . ILE A 1 83 ? -12.367 10.375 1.694 1 97.62 83 ILE A CA 1
ATOM 615 C C . ILE A 1 83 ? -13.852 10.727 1.776 1 97.62 83 ILE A C 1
ATOM 617 O O . ILE A 1 83 ? -14.453 11.141 0.785 1 97.62 83 ILE A O 1
ATOM 621 N N . THR A 1 84 ? -14.375 10.555 2.961 1 95.19 84 THR A N 1
ATOM 622 C CA . THR A 1 84 ? -15.797 10.82 3.164 1 95.19 84 THR A CA 1
ATOM 623 C C . THR A 1 84 ? -16 11.758 4.348 1 95.19 84 THR A C 1
ATOM 625 O O . THR A 1 84 ? -17.141 12.094 4.684 1 95.19 84 THR A O 1
ATOM 628 N N . GLY A 1 85 ? -14.875 12.133 5.02 1 92.56 85 GLY A N 1
ATOM 629 C CA . GLY A 1 85 ? -15.023 12.898 6.246 1 92.56 85 GLY A CA 1
ATOM 630 C C . GLY A 1 85 ? -13.992 14 6.387 1 92.56 85 GLY A C 1
ATOM 631 O O . GLY A 1 85 ? -13.391 14.422 5.398 1 92.56 85 GLY A O 1
ATOM 632 N N . ALA A 1 86 ? -13.789 14.445 7.633 1 93.38 86 ALA A N 1
ATOM 633 C CA . ALA A 1 86 ? -13.086 15.703 7.867 1 93.38 86 ALA A CA 1
ATOM 634 C C . ALA A 1 86 ? -11.609 15.461 8.18 1 93.38 86 ALA A C 1
ATOM 636 O O . ALA A 1 86 ? -10.766 16.328 7.938 1 93.38 86 ALA A O 1
ATOM 637 N N . LYS A 1 87 ? -11.273 14.43 8.805 1 96.81 87 LYS A N 1
ATOM 638 C CA . LYS A 1 87 ? -9.891 14.25 9.234 1 96.81 87 LYS A CA 1
ATOM 639 C C . LYS A 1 87 ? -9.391 12.852 8.898 1 96.81 87 LYS A C 1
ATOM 641 O O . LYS A 1 87 ? -10.055 11.852 9.195 1 96.81 87 LYS A O 1
ATOM 646 N N . TYR A 1 88 ? -8.266 12.805 8.328 1 98.06 88 TYR A N 1
ATOM 647 C CA . TYR A 1 88 ? -7.594 11.547 8.016 1 98.06 88 TYR A CA 1
ATOM 648 C C . TYR A 1 88 ? -6.121 11.602 8.406 1 98.06 88 TYR A C 1
ATOM 650 O O . TYR A 1 88 ? -5.371 12.438 7.891 1 98.06 88 TYR A O 1
ATOM 658 N N . HIS A 1 89 ? -5.703 10.82 9.375 1 98.44 89 HIS A N 1
ATOM 659 C CA . HIS A 1 89 ? -4.305 10.531 9.672 1 98.44 89 HIS A CA 1
ATOM 660 C C . HIS A 1 89 ? -3.887 9.18 9.109 1 98.44 89 HIS A C 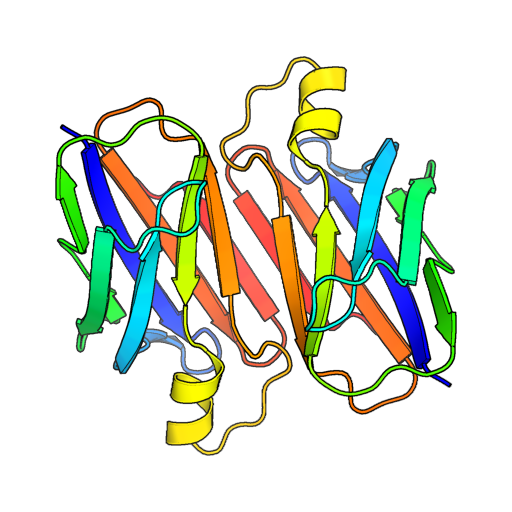1
ATOM 662 O O . HIS A 1 89 ? -4.473 8.148 9.453 1 98.44 89 HIS A O 1
ATOM 668 N N . VAL A 1 90 ? -2.928 9.188 8.164 1 98.44 90 VAL A N 1
ATOM 669 C CA . VAL A 1 90 ? -2.508 7.973 7.461 1 98.44 90 VAL A CA 1
ATOM 670 C C . VAL A 1 90 ? -1.05 7.664 7.789 1 98.44 90 VAL A C 1
ATOM 672 O O . VAL A 1 90 ? -0.14 8.102 7.082 1 98.44 90 VAL A O 1
ATOM 675 N N . PRO A 1 91 ? -0.825 6.879 8.797 1 98.75 91 PRO A N 1
ATOM 676 C CA . PRO A 1 91 ? 0.551 6.516 9.141 1 98.75 91 PRO A CA 1
ATOM 677 C C . PRO A 1 91 ? 1.116 5.418 8.242 1 98.75 91 PRO A C 1
ATOM 679 O O . PRO A 1 91 ? 0.358 4.633 7.668 1 98.75 91 PRO A O 1
ATOM 682 N N . LEU A 1 92 ? 2.393 5.426 8.117 1 98.94 92 LEU A N 1
ATOM 683 C CA . LEU A 1 92 ? 3.117 4.387 7.391 1 98.94 92 LEU A CA 1
ATOM 684 C C . LEU A 1 92 ? 4.242 3.811 8.242 1 98.94 92 LEU A C 1
ATOM 686 O O . LEU A 1 92 ? 5.109 4.551 8.719 1 98.94 92 LEU A O 1
ATOM 690 N N . LEU A 1 93 ? 4.191 2.537 8.57 1 98.94 93 LEU A N 1
ATOM 691 C CA . LEU A 1 93 ? 5.332 1.787 9.078 1 98.94 93 LEU A CA 1
ATOM 692 C C . LEU A 1 93 ? 6.164 1.214 7.938 1 98.94 93 LEU A C 1
ATOM 694 O O . LEU A 1 93 ? 5.66 0.431 7.129 1 98.94 93 LEU A O 1
ATOM 698 N N . LEU A 1 94 ? 7.383 1.578 7.895 1 98.88 94 LEU A N 1
ATOM 699 C CA . LEU A 1 94 ? 8.156 1.393 6.668 1 98.88 94 LEU A CA 1
ATOM 700 C C . LEU A 1 94 ? 9.43 0.609 6.945 1 98.88 94 LEU A C 1
ATOM 702 O O . LEU A 1 94 ? 10.156 0.909 7.898 1 98.88 94 LEU A O 1
ATOM 706 N N . ALA A 1 95 ? 9.711 -0.396 6.258 1 98.75 95 ALA A N 1
ATOM 707 C CA . ALA A 1 95 ? 10.984 -1.109 6.121 1 98.75 95 ALA A CA 1
ATOM 708 C C . ALA A 1 95 ? 11.32 -1.344 4.652 1 98.75 95 ALA A C 1
ATOM 710 O O . ALA A 1 95 ? 10.461 -1.217 3.779 1 98.75 95 ALA A O 1
ATOM 711 N N . PRO A 1 96 ? 12.594 -1.641 4.316 1 98.31 96 PRO A N 1
ATOM 712 C CA . PRO A 1 96 ? 13 -1.77 2.914 1 98.31 96 PRO A CA 1
ATOM 713 C C . PRO A 1 96 ? 12.203 -2.832 2.162 1 98.31 96 PRO A C 1
ATOM 715 O O . PRO A 1 96 ? 12.008 -2.719 0.949 1 98.31 96 PRO A O 1
ATOM 718 N N . PHE A 1 97 ? 11.688 -3.904 2.896 1 98.38 97 PHE A N 1
ATOM 719 C CA . PHE A 1 97 ? 11.047 -5.016 2.205 1 98.38 97 PHE A CA 1
ATOM 720 C C . PHE A 1 97 ? 9.672 -5.305 2.801 1 98.38 97 PHE A C 1
ATOM 722 O O . PHE A 1 97 ? 9.133 -6.398 2.623 1 98.38 97 PHE A O 1
ATOM 729 N N . ALA A 1 98 ? 9.141 -4.273 3.547 1 98.75 98 ALA A N 1
ATOM 730 C CA . ALA A 1 98 ? 7.801 -4.375 4.117 1 98.75 98 ALA A CA 1
ATOM 731 C C . ALA A 1 98 ? 7.23 -2.996 4.434 1 98.75 98 ALA A C 1
ATOM 733 O O . ALA A 1 98 ? 7.98 -2.047 4.672 1 98.75 98 ALA A O 1
ATOM 734 N N . TYR A 1 99 ? 5.922 -2.93 4.402 1 98.88 99 TYR A N 1
ATOM 735 C CA . TYR A 1 99 ? 5.285 -1.739 4.957 1 98.88 99 TYR A CA 1
ATOM 736 C C . TYR A 1 99 ? 3.85 -2.031 5.375 1 98.88 99 TYR A C 1
ATOM 738 O O . TYR A 1 99 ? 3.268 -3.035 4.957 1 98.88 99 TYR A O 1
ATOM 746 N N . SER A 1 100 ? 3.316 -1.193 6.246 1 98.88 100 SER A N 1
ATOM 747 C CA . SER A 1 100 ? 1.923 -1.259 6.676 1 98.88 100 SER A CA 1
ATOM 748 C C . SER A 1 100 ? 1.345 0.136 6.887 1 98.88 100 SER A C 1
ATOM 750 O O . SER A 1 100 ? 2.088 1.096 7.105 1 98.88 100 SER A O 1
ATOM 752 N N . THR A 1 101 ? 0.141 0.252 6.703 1 98.88 101 THR A N 1
ATOM 753 C CA . THR A 1 101 ? -0.609 1.479 6.953 1 98.88 101 THR A CA 1
ATOM 754 C C . THR A 1 101 ? -1.974 1.163 7.559 1 98.88 101 THR A C 1
ATOM 756 O O . THR A 1 101 ? -2.453 0.031 7.469 1 98.88 101 THR A O 1
ATOM 759 N N . TYR A 1 102 ? -2.533 2.137 8.211 1 98.38 102 TYR A N 1
ATOM 760 C CA . TYR A 1 102 ? -3.846 2.043 8.844 1 98.38 102 TYR A CA 1
ATOM 761 C C . TYR A 1 102 ? -4.461 3.426 9.031 1 98.38 102 TYR A C 1
ATOM 763 O O . TYR A 1 102 ? -3.775 4.441 8.883 1 98.38 102 TYR A O 1
ATOM 771 N N . ARG A 1 103 ? -5.703 3.434 9.195 1 96.62 103 ARG A N 1
ATOM 772 C CA . ARG A 1 103 ? -6.355 4.691 9.539 1 96.62 103 ARG A CA 1
ATOM 773 C C . ARG A 1 103 ? -5.98 5.137 10.945 1 96.62 103 ARG A C 1
ATOM 775 O O . ARG A 1 103 ? -6.414 4.535 11.93 1 96.62 103 ARG A O 1
ATOM 782 N N . GLY A 1 104 ? -5.164 6.156 10.938 1 92.69 104 GLY A N 1
ATOM 783 C CA . GLY A 1 104 ? -4.766 6.691 12.227 1 92.69 104 GLY A CA 1
ATOM 784 C C . GLY A 1 104 ? -5.832 7.566 12.867 1 92.69 104 GLY A C 1
ATOM 785 O O . GLY A 1 104 ? -6.789 7.965 12.203 1 92.69 104 GLY A O 1
ATOM 786 N N . SER A 1 105 ? -5.734 7.754 14.273 1 86.81 105 SER A N 1
ATOM 787 C CA . SER A 1 105 ? -6.66 8.594 15.031 1 86.81 105 SER A CA 1
ATOM 788 C C . SER A 1 105 ? -6.137 10.023 15.156 1 86.81 105 SER A C 1
ATOM 790 O O . SER A 1 105 ? -4.93 10.258 15.07 1 86.81 105 SER A O 1
ATOM 792 N N . MET B 1 1 ? 13.188 -15.102 -16.609 1 92.81 1 MET B N 1
ATOM 793 C CA . MET B 1 1 ? 11.75 -15.281 -16.422 1 92.81 1 MET B CA 1
ATOM 794 C C . MET B 1 1 ? 11.344 -14.961 -14.984 1 92.81 1 MET B C 1
ATOM 796 O O . MET B 1 1 ? 12.023 -15.375 -14.039 1 92.81 1 MET B O 1
ATOM 800 N N . THR B 1 2 ? 10.453 -14.133 -14.852 1 96.56 2 THR B N 1
ATOM 801 C CA . THR B 1 2 ? 10.008 -13.742 -13.516 1 96.56 2 THR B CA 1
ATOM 802 C C . THR B 1 2 ? 8.68 -14.422 -13.18 1 96.56 2 THR B C 1
ATOM 804 O O . THR B 1 2 ? 7.781 -14.492 -14.016 1 96.56 2 THR B O 1
ATOM 807 N N . HIS B 1 3 ? 8.578 -14.953 -11.961 1 98.31 3 HIS B N 1
ATOM 808 C CA . HIS B 1 3 ? 7.359 -15.547 -11.438 1 98.31 3 HIS B CA 1
ATOM 809 C C . HIS B 1 3 ? 6.75 -14.688 -10.336 1 98.31 3 HIS B C 1
ATOM 811 O O . HIS B 1 3 ? 7.445 -14.297 -9.391 1 98.31 3 HIS B O 1
ATOM 817 N N . ILE B 1 4 ? 5.469 -14.344 -10.453 1 98.56 4 ILE B N 1
ATOM 818 C CA . ILE B 1 4 ? 4.77 -13.516 -9.477 1 98.56 4 ILE B CA 1
ATOM 819 C C . ILE B 1 4 ? 3.615 -14.305 -8.867 1 98.56 4 ILE B C 1
ATOM 821 O O . ILE B 1 4 ? 2.805 -14.898 -9.586 1 98.56 4 ILE B O 1
ATOM 825 N N . SER B 1 5 ? 3.535 -14.328 -7.543 1 98.75 5 SER B N 1
ATOM 826 C CA . SER B 1 5 ? 2.428 -14.93 -6.805 1 98.75 5 SER B CA 1
ATOM 827 C C . SER B 1 5 ? 2.012 -14.055 -5.625 1 98.75 5 SER B C 1
ATOM 829 O O . SER B 1 5 ? 2.742 -13.148 -5.227 1 98.75 5 SER B O 1
ATOM 831 N N . THR B 1 6 ? 0.819 -14.312 -5.168 1 98.81 6 THR B N 1
ATOM 832 C CA . THR B 1 6 ? 0.347 -13.547 -4.016 1 98.81 6 THR B CA 1
ATOM 833 C C . THR B 1 6 ? -0.579 -14.398 -3.15 1 98.81 6 THR B C 1
ATOM 835 O O . THR B 1 6 ? -1.058 -15.445 -3.588 1 98.81 6 THR B O 1
ATOM 838 N N . HIS B 1 7 ? -0.711 -13.961 -1.937 1 98.69 7 HIS B N 1
ATOM 839 C CA . HIS B 1 7 ? -1.613 -14.477 -0.917 1 98.69 7 HIS B CA 1
ATOM 840 C C . HIS B 1 7 ? -2.242 -13.352 -0.107 1 98.69 7 HIS B C 1
ATOM 842 O O . HIS B 1 7 ? -1.532 -12.484 0.414 1 98.69 7 HIS B O 1
ATOM 848 N N . VAL B 1 8 ? -3.576 -13.352 -0.064 1 98.94 8 VAL B N 1
ATOM 849 C CA . VAL B 1 8 ? -4.27 -12.336 0.729 1 98.94 8 VAL B CA 1
ATOM 850 C C . VAL B 1 8 ? -4.945 -13 1.928 1 98.94 8 VAL B C 1
ATOM 852 O O . VAL B 1 8 ? -5.727 -13.938 1.768 1 98.94 8 VAL B O 1
ATOM 855 N N . LEU B 1 9 ? -4.602 -12.594 3.078 1 98.94 9 LEU B N 1
ATOM 856 C CA . LEU B 1 9 ? -5.25 -13 4.32 1 98.94 9 LEU B CA 1
ATOM 857 C C . LEU B 1 9 ? -6.145 -11.891 4.859 1 98.94 9 LEU B C 1
ATOM 859 O O . LEU B 1 9 ? -5.715 -10.742 4.98 1 98.94 9 LEU B O 1
ATOM 863 N N . ASP B 1 10 ? -7.375 -12.18 5.121 1 98.75 10 ASP B N 1
ATOM 864 C CA . ASP B 1 10 ? -8.258 -11.266 5.852 1 98.75 10 ASP B CA 1
ATOM 865 C C . ASP B 1 10 ? -8 -11.344 7.355 1 98.75 10 ASP B C 1
ATOM 867 O O . ASP B 1 10 ? -8.375 -12.328 8 1 98.75 10 ASP B O 1
ATOM 871 N N . THR B 1 11 ? -7.492 -10.328 7.863 1 98.5 11 THR B N 1
ATOM 872 C CA . THR B 1 11 ? -7.012 -10.398 9.234 1 98.5 11 THR B CA 1
ATOM 873 C C . THR B 1 11 ? -8.156 -10.18 10.219 1 98.5 11 THR B C 1
ATOM 875 O O . THR B 1 11 ? -8.008 -10.422 11.422 1 98.5 11 THR B O 1
ATOM 878 N N . VAL B 1 12 ? -9.305 -9.719 9.812 1 97.75 12 VAL B N 1
ATOM 879 C CA . VAL B 1 12 ? -10.477 -9.57 10.664 1 97.75 12 VAL B CA 1
ATOM 880 C C . VAL B 1 12 ? -11.062 -10.945 10.992 1 97.75 12 VAL B C 1
ATOM 882 O O . VAL B 1 12 ? -11.344 -11.25 12.148 1 97.75 12 VAL B O 1
ATOM 885 N N . THR B 1 13 ? -11.133 -11.75 10.008 1 97 13 THR B N 1
ATOM 886 C CA . THR B 1 13 ? -11.742 -13.07 10.172 1 97 13 THR B CA 1
ATOM 887 C C . THR B 1 13 ? -10.68 -14.125 10.477 1 97 13 THR B C 1
ATOM 889 O O . THR B 1 13 ? -11.008 -15.227 10.914 1 97 13 THR B O 1
ATOM 892 N N . GLY B 1 14 ? -9.484 -13.812 10.18 1 98.06 14 GLY B N 1
ATOM 893 C CA . GLY B 1 14 ? -8.406 -14.781 10.305 1 98.06 14 GLY B CA 1
ATOM 894 C C . GLY B 1 14 ? -8.414 -15.828 9.203 1 98.06 14 GLY B C 1
ATOM 895 O O . GLY B 1 14 ? -7.785 -16.891 9.336 1 98.06 14 GLY B O 1
ATOM 896 N N . ARG B 1 15 ? -9.07 -15.617 8.109 1 98.44 15 ARG B N 1
ATOM 897 C CA . ARG B 1 15 ? -9.219 -16.562 7.008 1 98.44 15 ARG B CA 1
ATOM 898 C C . ARG B 1 15 ? -8.625 -16 5.719 1 98.44 15 ARG B C 1
ATOM 900 O O . ARG B 1 15 ? -8.5 -14.789 5.566 1 98.44 15 ARG B O 1
ATOM 907 N N . PRO B 1 16 ? -8.281 -16.938 4.77 1 98.75 16 PRO B N 1
ATOM 908 C CA . PRO B 1 16 ? -7.871 -16.469 3.445 1 98.75 16 PRO B CA 1
ATOM 909 C C . PRO B 1 16 ? -8.945 -15.609 2.77 1 98.75 16 PRO B C 1
ATOM 911 O O . PRO B 1 16 ? -10.133 -15.891 2.896 1 98.75 16 PRO B O 1
ATOM 914 N N . ALA B 1 17 ? -8.57 -14.562 2.176 1 98.88 17 ALA B N 1
ATOM 915 C CA . ALA B 1 17 ? -9.5 -13.727 1.425 1 98.88 17 ALA B CA 1
ATOM 916 C C . ALA B 1 17 ? -9.75 -14.289 0.03 1 98.88 17 ALA B C 1
ATOM 918 O O . ALA B 1 17 ? -8.984 -14.023 -0.902 1 98.88 17 ALA B O 1
ATOM 919 N N . GLU B 1 18 ? -10.742 -15.047 -0.14 1 98.62 18 GLU B N 1
ATOM 920 C CA . GLU B 1 18 ? -11.148 -15.586 -1.43 1 98.62 18 GLU B CA 1
ATOM 921 C C . GLU B 1 18 ? -11.875 -14.539 -2.268 1 98.62 18 GLU B C 1
ATOM 923 O O . GLU B 1 18 ? -12.703 -13.789 -1.752 1 98.62 18 GLU B O 1
ATOM 928 N N . GLY B 1 19 ? -11.516 -14.445 -3.52 1 98.69 19 GLY B N 1
ATOM 929 C CA . GLY B 1 19 ? -12.32 -13.633 -4.426 1 98.69 19 GLY B CA 1
ATOM 930 C C . GLY B 1 19 ? -11.797 -12.219 -4.582 1 98.69 19 GLY B C 1
ATOM 931 O O . GLY B 1 19 ? -12.539 -11.32 -4.996 1 98.69 19 GLY B O 1
ATOM 932 N N . VAL B 1 20 ? -10.57 -11.945 -4.242 1 98.88 20 VAL B N 1
ATOM 933 C CA . VAL B 1 20 ? -9.977 -10.633 -4.461 1 98.88 20 VAL B CA 1
ATOM 934 C C . VAL B 1 20 ? -9.438 -10.531 -5.887 1 98.88 20 VAL B C 1
ATOM 936 O O . VAL B 1 20 ? -8.492 -11.242 -6.246 1 98.88 20 VAL B O 1
ATOM 939 N N . PRO B 1 21 ? -9.977 -9.648 -6.719 1 98.94 21 PRO B N 1
ATOM 940 C CA . PRO B 1 21 ? -9.352 -9.438 -8.023 1 98.94 21 PRO B CA 1
ATOM 941 C C . PRO B 1 21 ? -7.992 -8.75 -7.922 1 98.94 21 PRO B C 1
ATOM 943 O O . PRO B 1 21 ? -7.832 -7.809 -7.141 1 98.94 21 PRO B O 1
ATOM 946 N N . VAL B 1 22 ? -7.035 -9.242 -8.68 1 98.94 22 VAL B N 1
ATOM 947 C CA . VAL B 1 22 ? -5.684 -8.703 -8.68 1 98.94 22 VAL B CA 1
ATOM 948 C C . VAL B 1 22 ? -5.219 -8.484 -10.117 1 98.94 22 VAL B C 1
ATOM 950 O O . VAL B 1 22 ? -5.445 -9.328 -10.984 1 98.94 22 VAL B O 1
ATOM 953 N N . THR B 1 23 ? -4.641 -7.348 -10.406 1 98.94 23 THR B N 1
ATOM 954 C CA . THR B 1 23 ? -4.07 -7.02 -11.703 1 98.94 23 THR B CA 1
ATOM 955 C C . THR B 1 23 ? -2.576 -6.73 -11.586 1 98.94 23 THR B C 1
ATOM 957 O O . THR B 1 23 ? -2.143 -6.062 -10.641 1 98.94 23 THR B O 1
ATOM 960 N N . PHE B 1 24 ? -1.785 -7.297 -12.469 1 98.94 24 PHE B N 1
ATOM 961 C CA . PHE B 1 24 ? -0.352 -7.055 -12.594 1 98.94 24 PHE B CA 1
ATOM 962 C C . PHE B 1 24 ? -0.051 -6.223 -13.836 1 98.94 24 PHE B C 1
ATOM 964 O O . PHE B 1 24 ? -0.454 -6.582 -14.945 1 98.94 24 PHE B O 1
ATOM 971 N N . SER B 1 25 ? 0.573 -5.035 -13.633 1 98.88 25 SER B N 1
ATOM 972 C CA . SER B 1 25 ? 0.831 -4.129 -14.75 1 98.88 25 SER B CA 1
ATOM 973 C C . SER B 1 25 ? 2.27 -3.621 -14.727 1 98.88 25 SER B C 1
ATOM 975 O O . SER B 1 25 ? 2.939 -3.68 -13.695 1 98.88 25 SER B O 1
ATOM 977 N N . ASP B 1 26 ? 2.748 -3.195 -15.859 1 98.44 26 ASP B N 1
ATOM 978 C CA . ASP B 1 26 ? 4.094 -2.631 -15.93 1 98.44 26 ASP B CA 1
ATOM 979 C C . ASP B 1 26 ? 4.074 -1.134 -15.633 1 98.44 26 ASP B C 1
ATOM 981 O O . ASP B 1 26 ? 3.047 -0.589 -15.227 1 98.44 26 ASP B O 1
ATOM 985 N N . ALA B 1 27 ? 5.176 -0.511 -15.75 1 96.62 27 ALA B N 1
ATOM 986 C CA . ALA B 1 27 ? 5.371 0.877 -15.336 1 96.62 27 ALA B CA 1
ATOM 987 C C . ALA B 1 27 ? 4.469 1.817 -16.125 1 96.62 27 ALA B C 1
ATOM 989 O O . ALA B 1 27 ? 4.051 2.861 -15.625 1 96.62 27 ALA B O 1
ATOM 990 N N . GLU B 1 28 ? 4.102 1.412 -17.312 1 96.31 28 GLU B N 1
ATOM 991 C CA . GLU B 1 28 ? 3.291 2.244 -18.203 1 96.31 28 GLU B CA 1
ATOM 992 C C . GLU B 1 28 ? 1.802 1.976 -18 1 96.31 28 GLU B C 1
ATOM 994 O O . GLU B 1 28 ? 0.958 2.646 -18.594 1 96.31 28 GLU B O 1
ATOM 999 N N . GLY B 1 29 ? 1.547 1.135 -17.125 1 97.12 29 GLY B N 1
ATOM 1000 C CA . GLY B 1 29 ? 0.151 0.826 -16.844 1 97.12 29 GLY B CA 1
ATOM 1001 C C . GLY B 1 29 ? -0.388 -0.297 -17.719 1 97.12 29 GLY B C 1
ATOM 1002 O O . GLY B 1 29 ? -1.573 -0.63 -17.641 1 97.12 29 GLY B O 1
ATOM 1003 N N . THR B 1 30 ? 0.498 -0.876 -18.562 1 98.12 30 THR B N 1
ATOM 1004 C CA . THR B 1 30 ? 0.062 -2.006 -19.375 1 98.12 30 THR B CA 1
ATOM 1005 C C . THR B 1 30 ? -0.199 -3.23 -18.516 1 98.12 30 THR B C 1
ATOM 1007 O O . THR B 1 30 ? 0.681 -3.668 -17.766 1 98.12 30 THR B O 1
ATOM 1010 N N . VAL B 1 31 ? -1.406 -3.797 -18.719 1 98.69 31 VAL B N 1
ATOM 1011 C CA . VAL B 1 31 ? -1.777 -4.973 -17.938 1 98.69 31 VAL B CA 1
ATOM 1012 C C . VAL B 1 31 ? -1.095 -6.211 -18.5 1 98.69 31 VAL B C 1
ATOM 1014 O O . VAL B 1 31 ? -1.22 -6.5 -19.703 1 98.69 31 VAL B O 1
ATOM 1017 N N . LEU B 1 32 ? -0.371 -6.883 -17.672 1 98.69 32 LEU B N 1
ATOM 1018 C CA . LEU B 1 32 ? 0.344 -8.086 -18.078 1 98.69 32 LEU B CA 1
ATOM 1019 C C . LEU B 1 32 ? -0.409 -9.336 -17.656 1 98.69 32 LEU B C 1
ATOM 1021 O O . LEU B 1 32 ? -0.302 -10.383 -18.312 1 98.69 32 LEU B O 1
ATOM 1025 N N . ALA B 1 33 ? -1.144 -9.273 -16.547 1 98.81 33 ALA B N 1
ATOM 1026 C CA . ALA B 1 33 ? -1.875 -10.43 -16.031 1 98.81 33 ALA B CA 1
ATOM 1027 C C . ALA B 1 33 ? -2.994 -9.984 -15.086 1 98.81 33 ALA B C 1
ATOM 1029 O O . ALA B 1 33 ? -2.963 -8.875 -14.555 1 98.81 33 ALA B O 1
ATOM 1030 N N . GLN B 1 34 ? -3.965 -10.773 -14.945 1 98.81 34 GLN B N 1
ATOM 1031 C CA . GLN B 1 34 ? -5.059 -10.602 -13.992 1 98.81 34 GLN B CA 1
ATOM 1032 C C . GLN B 1 34 ? -5.477 -11.93 -13.383 1 98.81 34 GLN B C 1
ATOM 1034 O O . GLN B 1 34 ? -5.344 -12.984 -14.016 1 98.81 34 GLN B O 1
ATOM 1039 N N . GLY B 1 35 ? -5.938 -11.883 -12.188 1 98.75 35 GLY B N 1
ATOM 1040 C CA . GLY B 1 35 ? -6.438 -13.062 -11.508 1 98.75 35 GLY B CA 1
ATOM 1041 C C . GLY B 1 35 ? -7.289 -12.727 -10.297 1 98.75 35 GLY B C 1
ATOM 1042 O O . GLY B 1 35 ? -7.473 -11.555 -9.961 1 98.75 35 GLY B O 1
ATOM 1043 N N . THR B 1 36 ? -7.883 -13.773 -9.727 1 98.88 36 THR B N 1
ATOM 1044 C CA . THR B 1 36 ? -8.664 -13.688 -8.5 1 98.88 36 THR B CA 1
ATOM 1045 C C . THR B 1 36 ? -8.195 -14.719 -7.48 1 98.88 36 THR B C 1
ATOM 1047 O O . THR B 1 36 ? -7.922 -15.867 -7.832 1 98.88 36 THR B O 1
ATOM 1050 N N . THR B 1 37 ? -8.055 -14.266 -6.234 1 98.94 37 THR B N 1
ATOM 1051 C CA . THR B 1 37 ? -7.586 -15.195 -5.219 1 98.94 37 THR B CA 1
ATOM 1052 C C . THR B 1 37 ? -8.539 -16.375 -5.074 1 98.94 37 THR B C 1
ATOM 1054 O O . THR B 1 37 ? -9.758 -16.203 -5.152 1 98.94 37 THR B O 1
ATOM 1057 N N . ASP B 1 38 ? -7.98 -17.516 -4.867 1 98.88 38 ASP B N 1
ATOM 1058 C CA . ASP B 1 38 ? -8.766 -18.734 -4.738 1 98.88 38 ASP B CA 1
ATOM 1059 C C . ASP B 1 38 ? -9.227 -18.953 -3.297 1 98.88 38 ASP B C 1
ATOM 1061 O O . ASP B 1 38 ? -9.195 -18.016 -2.488 1 98.88 38 ASP B O 1
ATOM 1065 N N . SER B 1 39 ? -9.703 -20.156 -3.014 1 98.62 39 SER B N 1
ATOM 1066 C CA . SER B 1 39 ? -10.281 -20.453 -1.705 1 98.62 39 SER B CA 1
ATOM 1067 C C . SER B 1 39 ? -9.219 -20.406 -0.609 1 98.62 39 SER B C 1
ATOM 1069 O O . SER B 1 39 ? -9.547 -20.312 0.576 1 98.62 39 SER B O 1
ATOM 1071 N N . ASP B 1 40 ? -7.945 -20.469 -0.951 1 98.75 40 ASP B N 1
ATOM 1072 C CA . ASP B 1 40 ? -6.844 -20.312 -0.007 1 98.75 40 ASP B CA 1
ATOM 1073 C C . ASP B 1 40 ? -6.332 -18.875 0.008 1 98.75 40 ASP B C 1
ATOM 1075 O O . ASP B 1 40 ? -5.254 -18.609 0.54 1 98.75 40 ASP B O 1
ATOM 1079 N N . GLY B 1 41 ? -7.047 -17.984 -0.628 1 98.88 41 GLY B N 1
ATOM 1080 C CA . GLY B 1 41 ? -6.621 -16.594 -0.703 1 98.88 41 GLY B CA 1
ATOM 1081 C C . GLY B 1 41 ? -5.391 -16.391 -1.567 1 98.88 41 GLY B C 1
ATOM 1082 O O . GLY B 1 41 ? -4.641 -15.438 -1.373 1 98.88 41 GLY B O 1
ATOM 1083 N N . ARG B 1 42 ? -5.184 -17.312 -2.533 1 98.88 42 ARG B N 1
ATOM 1084 C CA . ARG B 1 42 ? -3.924 -17.297 -3.27 1 98.88 42 ARG B CA 1
ATOM 1085 C C . ARG B 1 42 ? -4.164 -17.125 -4.766 1 98.88 42 ARG B C 1
ATOM 1087 O O . ARG B 1 42 ? -5.25 -17.438 -5.266 1 98.88 42 ARG B O 1
ATOM 1094 N N . ILE B 1 43 ? -3.305 -16.531 -5.402 1 98.88 43 ILE B N 1
ATOM 1095 C CA . ILE B 1 43 ? -3.018 -16.703 -6.82 1 98.88 43 ILE B CA 1
ATOM 1096 C C . ILE B 1 43 ? -1.606 -17.25 -7.004 1 98.88 43 ILE B C 1
ATOM 1098 O O . ILE B 1 43 ? -0.636 -16.484 -7.043 1 98.88 43 ILE B O 1
ATOM 1102 N N . PRO B 1 44 ? -1.473 -18.516 -7.062 1 98.44 44 PRO B N 1
ATOM 1103 C CA . PRO B 1 44 ? -0.134 -19.109 -7.027 1 98.44 44 PRO B CA 1
ATOM 1104 C C . PRO B 1 44 ? 0.69 -18.781 -8.266 1 98.44 44 PRO B C 1
ATOM 1106 O O . PRO B 1 44 ? 1.921 -18.75 -8.203 1 98.44 44 PRO B O 1
ATOM 1109 N N . ASP B 1 45 ? 0.024 -18.625 -9.43 1 98 45 ASP B N 1
ATOM 1110 C CA . ASP B 1 45 ? 0.698 -18.344 -10.695 1 98 45 ASP B CA 1
ATOM 1111 C C . ASP B 1 45 ? 0.068 -17.156 -11.398 1 98 45 ASP B C 1
ATOM 1113 O O . ASP B 1 45 ? -0.469 -17.281 -12.5 1 98 45 ASP B O 1
ATOM 1117 N N . LEU B 1 46 ? 0.289 -15.992 -10.859 1 98.75 46 LEU B N 1
ATOM 1118 C CA . LEU B 1 46 ? -0.309 -14.789 -11.43 1 98.75 46 LEU B CA 1
ATOM 1119 C C . LEU B 1 46 ? 0.366 -14.422 -12.75 1 98.75 46 LEU B C 1
ATOM 1121 O O . LEU B 1 46 ? -0.306 -14.047 -13.711 1 98.75 46 LEU B O 1
ATOM 1125 N N . TYR B 1 47 ? 1.639 -14.531 -12.82 1 98.62 47 TYR B N 1
ATOM 1126 C CA . TYR B 1 47 ? 2.393 -14.164 -14.008 1 98.62 47 TYR B CA 1
ATOM 1127 C C . TYR B 1 47 ? 3.697 -14.945 -14.094 1 98.62 47 TYR B C 1
ATOM 1129 O O . TYR B 1 47 ? 4.387 -15.125 -13.086 1 98.62 47 TYR B O 1
ATOM 1137 N N . THR B 1 48 ? 4.035 -15.508 -15.141 1 98.31 48 THR B N 1
ATOM 1138 C CA . THR B 1 48 ? 5.324 -16.078 -15.508 1 98.31 48 THR B CA 1
ATOM 1139 C C . THR B 1 48 ? 5.789 -15.547 -16.859 1 98.31 48 THR B C 1
ATOM 1141 O O . THR B 1 48 ? 5.137 -15.781 -17.875 1 98.31 48 THR B O 1
ATOM 1144 N N . GLY B 1 49 ? 6.773 -14.773 -16.859 1 97.75 49 GLY B N 1
ATOM 1145 C CA . GLY B 1 49 ? 7.254 -14.156 -18.094 1 97.75 49 GLY B CA 1
ATOM 1146 C C . GLY B 1 49 ? 8.312 -13.102 -17.844 1 97.75 49 GLY B C 1
ATOM 1147 O O . GLY B 1 49 ? 8.82 -12.961 -16.734 1 97.75 49 GLY B O 1
ATOM 1148 N N . PRO B 1 50 ? 8.75 -12.469 -18.906 1 96.75 50 PRO B N 1
ATOM 1149 C CA . PRO B 1 50 ? 9.734 -11.398 -18.75 1 96.75 50 PRO B CA 1
ATOM 1150 C C . PRO B 1 50 ? 9.18 -10.195 -18 1 96.75 50 PRO B C 1
ATOM 1152 O O . PRO B 1 50 ? 8.086 -9.711 -18.312 1 96.75 50 PRO B O 1
ATOM 1155 N N . ALA B 1 51 ? 9.867 -9.836 -16.984 1 96.75 51 ALA B N 1
ATOM 1156 C CA . ALA B 1 51 ? 9.539 -8.641 -16.219 1 96.75 51 ALA B CA 1
ATOM 1157 C C . ALA B 1 51 ? 10.781 -8.055 -15.555 1 96.75 51 ALA B C 1
ATOM 1159 O O . ALA B 1 51 ? 11.578 -8.781 -14.953 1 96.75 51 ALA B O 1
ATOM 1160 N N . SER B 1 52 ? 10.984 -6.793 -15.711 1 97.38 52 SER B N 1
ATOM 1161 C CA . SER B 1 52 ? 12.07 -6.047 -15.094 1 97.38 52 SER B CA 1
ATOM 1162 C C . SER B 1 52 ? 11.68 -4.598 -14.836 1 97.38 52 SER B C 1
ATOM 1164 O O . SER B 1 52 ? 10.977 -3.986 -15.648 1 97.38 52 SER B O 1
ATOM 1166 N N . GLY B 1 53 ? 12.25 -4.039 -13.727 1 97.88 53 GLY B N 1
ATOM 1167 C CA . GLY B 1 53 ? 11.914 -2.664 -13.398 1 97.88 53 GLY B CA 1
ATOM 1168 C C . GLY B 1 53 ? 10.609 -2.533 -12.633 1 97.88 53 GLY B C 1
ATOM 1169 O O . GLY B 1 53 ? 10.188 -3.473 -11.961 1 97.88 53 GLY B O 1
ATOM 1170 N N . ILE B 1 54 ? 10.031 -1.396 -12.648 1 98.44 54 ILE B N 1
ATOM 1171 C CA . ILE B 1 54 ? 8.883 -1.069 -11.805 1 98.44 54 ILE B CA 1
ATOM 1172 C C . ILE B 1 54 ? 7.633 -1.743 -12.359 1 98.44 54 ILE B C 1
ATOM 1174 O O . ILE B 1 54 ? 7.371 -1.69 -13.562 1 98.44 54 ILE B O 1
ATOM 1178 N N . HIS B 1 55 ? 6.945 -2.43 -11.539 1 98.75 55 HIS B N 1
ATOM 1179 C CA . HIS B 1 55 ? 5.648 -3.045 -11.805 1 98.75 55 HIS B CA 1
ATOM 1180 C C . HIS B 1 55 ? 4.68 -2.799 -10.648 1 98.75 55 HIS B C 1
ATOM 1182 O O . HIS B 1 55 ? 5.082 -2.316 -9.586 1 98.75 55 HIS B O 1
ATOM 1188 N N . ARG B 1 56 ? 3.393 -3.076 -10.891 1 98.81 56 ARG B N 1
ATOM 1189 C CA . ARG B 1 56 ? 2.387 -2.854 -9.859 1 98.81 56 ARG B CA 1
ATOM 1190 C C . ARG B 1 56 ? 1.442 -4.047 -9.742 1 98.81 56 ARG B C 1
ATOM 1192 O O . ARG B 1 56 ? 1.028 -4.613 -10.758 1 98.81 56 ARG B O 1
ATOM 1199 N N . LEU B 1 57 ? 1.174 -4.387 -8.516 1 98.88 57 LEU B N 1
ATOM 1200 C CA . LEU B 1 57 ? 0.063 -5.266 -8.172 1 98.88 57 LEU B CA 1
ATOM 1201 C C . LEU B 1 57 ? -1.096 -4.469 -7.578 1 98.88 57 LEU B C 1
ATOM 1203 O O . LEU B 1 57 ? -0.943 -3.82 -6.543 1 98.88 57 LEU B O 1
ATOM 1207 N N . ARG B 1 58 ? -2.201 -4.516 -8.234 1 98.94 58 ARG B N 1
ATOM 1208 C CA . ARG B 1 58 ? -3.398 -3.846 -7.734 1 98.94 58 ARG B CA 1
ATOM 1209 C C . ARG B 1 58 ? -4.402 -4.855 -7.184 1 98.94 58 ARG B C 1
ATOM 1211 O O . ARG B 1 58 ? -4.852 -5.75 -7.906 1 98.94 58 ARG B O 1
ATOM 1218 N N . PHE B 1 59 ? -4.703 -4.766 -5.91 1 98.94 59 PHE B N 1
ATOM 1219 C CA . PHE B 1 59 ? -5.754 -5.535 -5.254 1 98.94 59 PHE B CA 1
ATOM 1220 C C . PHE B 1 59 ? -7.055 -4.742 -5.195 1 98.94 59 PHE B C 1
ATOM 1222 O O . PHE B 1 59 ? -7.094 -3.652 -4.617 1 98.94 59 PHE B O 1
ATOM 1229 N N . ASP B 1 60 ? -8.086 -5.238 -5.781 1 98.88 60 ASP B N 1
ATOM 1230 C CA . ASP B 1 60 ? -9.383 -4.578 -5.758 1 98.88 60 ASP B CA 1
ATOM 1231 C C . ASP B 1 60 ? -10.117 -4.863 -4.449 1 98.88 60 ASP B C 1
ATOM 1233 O O . ASP B 1 60 ? -11.055 -5.668 -4.418 1 98.88 60 ASP B O 1
ATOM 1237 N N . THR B 1 61 ? -9.781 -4.16 -3.475 1 98.75 61 THR B N 1
ATOM 1238 C CA . THR B 1 61 ? -10.305 -4.414 -2.137 1 98.75 61 THR B CA 1
ATOM 1239 C C . THR B 1 61 ? -11.742 -3.926 -2.016 1 98.75 61 THR B C 1
ATOM 1241 O O . THR B 1 61 ? -12.516 -4.457 -1.219 1 98.75 61 THR B O 1
ATOM 1244 N N . ALA B 1 62 ? -12.062 -2.908 -2.781 1 98.31 62 ALA B N 1
ATOM 1245 C CA . ALA B 1 62 ? -13.445 -2.438 -2.775 1 98.31 62 ALA B CA 1
ATOM 1246 C C . ALA B 1 62 ? -14.414 -3.559 -3.154 1 98.31 62 ALA B C 1
ATOM 1248 O O . ALA B 1 62 ? -15.414 -3.781 -2.471 1 98.31 62 ALA B O 1
ATOM 1249 N N . THR B 1 63 ? -14.102 -4.211 -4.27 1 98.5 63 THR B N 1
ATOM 1250 C CA . THR B 1 63 ? -14.953 -5.309 -4.719 1 98.5 63 THR B CA 1
ATOM 1251 C C . THR B 1 63 ? -15.055 -6.391 -3.646 1 98.5 63 THR B C 1
ATOM 1253 O O . THR B 1 63 ? -16.141 -6.887 -3.357 1 98.5 63 THR B O 1
ATOM 1256 N N . TYR B 1 64 ? -13.93 -6.723 -3.025 1 98.75 64 TYR B N 1
ATOM 1257 C CA . TYR B 1 64 ? -13.883 -7.77 -2.012 1 98.75 64 TYR B CA 1
ATOM 1258 C C . TYR B 1 64 ? -14.773 -7.418 -0.823 1 98.75 64 TYR B C 1
ATOM 1260 O O . TYR B 1 64 ? -15.609 -8.219 -0.41 1 98.75 64 TYR B O 1
ATOM 1268 N N . PHE B 1 65 ? -14.633 -6.27 -0.259 1 98.44 65 PHE B N 1
ATOM 1269 C CA . PHE B 1 65 ? -15.367 -5.875 0.941 1 98.44 65 PHE B CA 1
ATOM 1270 C C . PHE B 1 65 ? -16.828 -5.621 0.623 1 98.44 65 PHE B C 1
ATOM 1272 O O . PHE B 1 65 ? -17.703 -5.883 1.45 1 98.44 65 PHE B O 1
ATOM 1279 N N . ALA B 1 66 ? -17.078 -5.082 -0.579 1 97.88 66 ALA B N 1
ATOM 1280 C CA . ALA B 1 66 ? -18.469 -4.867 -0.981 1 97.88 66 ALA B CA 1
ATOM 1281 C C . ALA B 1 66 ? -19.234 -6.184 -1.005 1 97.88 66 ALA B C 1
ATOM 1283 O O . ALA B 1 66 ? -20.406 -6.23 -0.615 1 97.88 66 ALA B O 1
ATOM 1284 N N . ALA B 1 67 ? -18.609 -7.238 -1.48 1 97.31 67 ALA B N 1
ATOM 1285 C CA . ALA B 1 67 ? -19.234 -8.555 -1.552 1 97.31 67 ALA B CA 1
ATOM 1286 C C . ALA B 1 67 ? -19.656 -9.039 -0.167 1 97.31 67 ALA B C 1
ATOM 1288 O O . ALA B 1 67 ? -20.594 -9.828 -0.038 1 97.31 67 ALA B O 1
ATOM 1289 N N . GLN B 1 68 ? -19 -8.539 0.821 1 96.12 68 GLN B N 1
ATOM 1290 C CA . GLN B 1 68 ? -19.281 -8.922 2.199 1 96.12 68 GLN B CA 1
ATOM 1291 C C . GLN B 1 68 ? -20.078 -7.836 2.918 1 96.12 68 GLN B C 1
ATOM 1293 O O . GLN B 1 68 ? -20.344 -7.938 4.117 1 96.12 68 GLN B O 1
ATOM 1298 N N . GLN B 1 69 ? -20.391 -6.711 2.264 1 97.5 69 GLN B N 1
ATOM 1299 C CA . GLN B 1 69 ? -21.125 -5.57 2.812 1 97.5 69 GLN B CA 1
ATOM 1300 C C . GLN B 1 69 ? -20.344 -4.934 3.965 1 97.5 69 GLN B C 1
ATOM 1302 O O . GLN B 1 69 ? -20.922 -4.613 5.004 1 97.5 69 GLN B O 1
ATOM 1307 N N . VAL B 1 70 ? -19.125 -4.93 3.828 1 97.31 70 VAL B N 1
ATOM 1308 C CA . VAL B 1 70 ? -18.25 -4.293 4.801 1 97.31 70 VAL B CA 1
ATOM 1309 C C . VAL B 1 70 ? -17.703 -2.986 4.227 1 97.31 70 VAL B C 1
ATOM 1311 O O . VAL B 1 70 ? -17.219 -2.955 3.096 1 97.31 70 VAL B O 1
ATOM 1314 N N . SER B 1 71 ? -17.891 -1.911 4.953 1 96.38 71 SER B N 1
ATOM 1315 C CA . SER B 1 71 ? -17.281 -0.649 4.566 1 96.38 71 SER B CA 1
ATOM 1316 C C . SER B 1 71 ? -15.766 -0.685 4.789 1 96.38 71 SER B C 1
ATOM 1318 O O . SER B 1 71 ? -15.289 -1.285 5.754 1 96.38 71 SER B O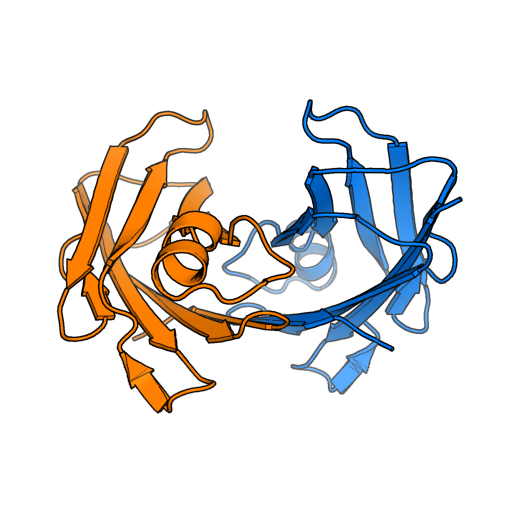 1
ATOM 1320 N N . SER B 1 72 ? -15.102 -0.082 3.895 1 97.44 72 SER B N 1
ATOM 1321 C CA . SER B 1 72 ? -13.641 -0.056 3.986 1 97.44 72 SER B CA 1
ATOM 1322 C C . SER B 1 72 ? -13.086 1.294 3.549 1 97.44 72 SER B C 1
ATOM 1324 O O . SER B 1 72 ? -13.75 2.047 2.836 1 97.44 72 SER B O 1
ATOM 1326 N N . LEU B 1 73 ? -11.961 1.613 4.027 1 97.81 73 LEU B N 1
ATOM 1327 C CA . LEU B 1 73 ? -11.32 2.896 3.758 1 97.81 73 LEU B CA 1
ATOM 1328 C C . LEU B 1 73 ? -10.578 2.865 2.426 1 97.81 73 LEU B C 1
ATOM 1330 O O . LEU B 1 73 ? -10.5 3.881 1.731 1 97.81 73 LEU B O 1
ATOM 1334 N N . TYR B 1 74 ? -10.016 1.747 2.084 1 98.44 74 TYR B N 1
ATOM 1335 C CA . TYR B 1 74 ? -9.125 1.645 0.932 1 98.44 74 TYR B CA 1
ATOM 1336 C C . TYR B 1 74 ? -9.852 1.041 -0.265 1 98.44 74 TYR B C 1
ATOM 1338 O O . TYR B 1 74 ? -10.094 -0.167 -0.305 1 98.44 74 TYR B O 1
ATOM 1346 N N . PRO B 1 75 ? -10.125 1.807 -1.306 1 98.5 75 PRO B N 1
ATOM 1347 C CA . PRO B 1 75 ? -10.828 1.289 -2.482 1 98.5 75 PRO B CA 1
ATOM 1348 C C . PRO B 1 75 ? -9.992 0.281 -3.271 1 98.5 75 PRO B C 1
ATOM 1350 O O . PRO B 1 75 ? -10.539 -0.48 -4.074 1 98.5 75 PRO B O 1
ATOM 1353 N N . GLU B 1 76 ? -8.703 0.355 -3.113 1 98.88 76 GLU B N 1
ATOM 1354 C CA . GLU B 1 76 ? -7.703 -0.56 -3.664 1 98.88 76 GLU B CA 1
ATOM 1355 C C . GLU B 1 76 ? -6.414 -0.531 -2.848 1 98.88 76 GLU B C 1
ATOM 1357 O O . GLU B 1 76 ? -6.195 0.391 -2.061 1 98.88 76 GLU B O 1
ATOM 1362 N N . VAL B 1 77 ? -5.656 -1.557 -2.98 1 98.94 77 VAL B N 1
ATOM 1363 C CA . VAL B 1 77 ? -4.266 -1.564 -2.547 1 98.94 77 VAL B CA 1
ATOM 1364 C C . VAL B 1 77 ? -3.352 -1.787 -3.75 1 98.94 77 VAL B C 1
ATOM 1366 O O . VAL B 1 77 ? -3.475 -2.793 -4.453 1 98.94 77 VAL B O 1
ATOM 1369 N N . VAL B 1 78 ? -2.535 -0.806 -4.059 1 98.81 78 VAL B N 1
ATOM 1370 C CA . VAL B 1 78 ? -1.579 -0.939 -5.152 1 98.81 78 VAL B CA 1
ATOM 1371 C C . VAL B 1 78 ? -0.165 -1.063 -4.59 1 98.81 78 VAL B C 1
ATOM 1373 O O . VAL B 1 78 ? 0.319 -0.159 -3.906 1 98.81 78 VAL B O 1
ATOM 1376 N N . VAL B 1 79 ? 0.445 -2.145 -4.82 1 98.88 79 VAL B N 1
ATOM 1377 C CA . VAL B 1 79 ? 1.816 -2.385 -4.387 1 98.88 79 VAL B CA 1
ATOM 1378 C C . VAL B 1 79 ? 2.77 -2.209 -5.562 1 98.88 79 VAL B C 1
ATOM 1380 O O . VAL B 1 79 ? 2.762 -3.008 -6.504 1 98.88 79 VAL B O 1
ATOM 1383 N N . ALA B 1 80 ? 3.539 -1.171 -5.562 1 98.81 80 ALA B N 1
ATOM 1384 C CA . ALA B 1 80 ? 4.609 -0.976 -6.539 1 98.81 80 ALA B CA 1
ATOM 1385 C C . ALA B 1 80 ? 5.863 -1.747 -6.137 1 98.81 80 ALA B C 1
ATOM 1387 O O . ALA B 1 80 ? 6.258 -1.739 -4.969 1 98.81 80 ALA B O 1
ATOM 1388 N N . LEU B 1 81 ? 6.469 -2.41 -7.051 1 97.62 81 LEU B N 1
ATOM 1389 C CA . LEU B 1 81 ? 7.68 -3.191 -6.82 1 97.62 81 LEU B CA 1
ATOM 1390 C C . LEU B 1 81 ? 8.727 -2.908 -7.895 1 97.62 81 LEU B C 1
ATOM 1392 O O . LEU B 1 81 ? 8.375 -2.674 -9.055 1 97.62 81 LEU B O 1
ATOM 1396 N N . ASP B 1 82 ? 9.945 -2.984 -7.512 1 98 82 ASP B N 1
ATOM 1397 C CA . ASP B 1 82 ? 11.062 -2.996 -8.453 1 98 82 ASP B CA 1
ATOM 1398 C C . ASP B 1 82 ? 11.57 -4.418 -8.672 1 98 82 ASP B C 1
ATOM 1400 O O . ASP B 1 82 ? 12.258 -4.977 -7.816 1 98 82 ASP B O 1
ATOM 1404 N N . ILE B 1 83 ? 11.258 -4.984 -9.82 1 97.62 83 ILE B N 1
ATOM 1405 C CA . ILE B 1 83 ? 11.57 -6.375 -10.125 1 97.62 83 ILE B CA 1
ATOM 1406 C C . ILE B 1 83 ? 12.977 -6.477 -10.711 1 97.62 83 ILE B C 1
ATOM 1408 O O . ILE B 1 83 ? 13.258 -5.902 -11.766 1 97.62 83 ILE B O 1
ATOM 1412 N N . THR B 1 84 ? 13.781 -7.219 -10.016 1 95.25 84 THR B N 1
ATOM 1413 C CA . THR B 1 84 ? 15.164 -7.367 -10.445 1 95.25 84 THR B CA 1
ATOM 1414 C C . THR B 1 84 ? 15.547 -8.844 -10.531 1 95.25 84 THR B C 1
ATOM 1416 O O . THR B 1 84 ? 16.688 -9.18 -10.875 1 95.25 84 THR B O 1
ATOM 1419 N N . GLY B 1 85 ? 14.57 -9.734 -10.156 1 92.62 85 GLY B N 1
ATOM 1420 C CA . GLY B 1 85 ? 14.922 -11.148 -10.062 1 92.62 85 GLY B CA 1
ATOM 1421 C C . GLY B 1 85 ? 13.836 -12.07 -10.578 1 92.62 85 GLY B C 1
ATOM 1422 O O . GLY B 1 85 ? 12.969 -11.641 -11.344 1 92.62 85 GLY B O 1
ATOM 1423 N N . ALA B 1 86 ? 13.898 -13.328 -10.141 1 93.38 86 ALA B N 1
ATOM 1424 C CA . ALA B 1 86 ? 13.133 -14.383 -10.805 1 93.38 86 ALA B CA 1
ATOM 1425 C C . ALA B 1 86 ? 11.828 -14.648 -10.07 1 93.38 86 ALA B C 1
ATOM 1427 O O . ALA B 1 86 ? 10.852 -15.102 -10.672 1 93.38 86 ALA B O 1
ATOM 1428 N N . LYS B 1 87 ? 11.773 -14.523 -8.828 1 96.75 87 LYS B N 1
ATOM 1429 C CA . LYS B 1 87 ? 10.57 -14.914 -8.094 1 96.75 87 LYS B CA 1
ATOM 1430 C C . LYS B 1 87 ? 10.172 -13.836 -7.086 1 96.75 87 LYS B C 1
ATOM 1432 O O . LYS B 1 87 ? 11 -13.375 -6.305 1 96.75 87 LYS B O 1
ATOM 1437 N N . TYR B 1 88 ? 8.961 -13.508 -7.109 1 98.06 88 TYR B N 1
ATOM 1438 C CA . TYR B 1 88 ? 8.383 -12.562 -6.156 1 98.06 88 TYR B CA 1
ATOM 1439 C C . TYR B 1 88 ? 7.059 -13.07 -5.613 1 98.06 88 TYR B C 1
ATOM 1441 O O . TYR B 1 88 ? 6.113 -13.289 -6.371 1 98.06 88 TYR B O 1
ATOM 1449 N N . HIS B 1 89 ? 6.992 -13.375 -4.332 1 98.38 89 HIS B N 1
ATOM 1450 C CA . HIS B 1 89 ? 5.758 -13.594 -3.588 1 98.38 89 HIS B CA 1
ATOM 1451 C C . HIS B 1 89 ? 5.383 -12.359 -2.77 1 98.38 89 HIS B C 1
ATOM 1453 O O . HIS B 1 89 ? 6.156 -11.914 -1.919 1 98.38 89 HIS B O 1
ATOM 1459 N N . VAL B 1 90 ? 4.227 -11.742 -3.086 1 98.44 90 VAL B N 1
ATOM 1460 C CA . VAL B 1 90 ? 3.801 -10.5 -2.455 1 98.44 90 VAL B CA 1
ATOM 1461 C C . VAL B 1 90 ? 2.512 -10.727 -1.672 1 98.44 90 VAL B C 1
ATOM 1463 O O . VAL B 1 90 ? 1.413 -10.562 -2.209 1 98.44 90 VAL B O 1
ATOM 1466 N N . PRO B 1 91 ? 2.625 -11.031 -0.42 1 98.75 91 PRO B N 1
ATOM 1467 C CA . PRO B 1 91 ? 1.427 -11.234 0.397 1 98.75 91 PRO B CA 1
ATOM 1468 C C . PRO B 1 91 ? 0.794 -9.922 0.854 1 98.75 91 PRO B C 1
ATOM 1470 O O . PRO B 1 91 ? 1.479 -8.898 0.937 1 98.75 91 PRO B O 1
ATOM 1473 N N . LEU B 1 92 ? -0.468 -9.984 1.09 1 98.94 92 LEU B N 1
ATOM 1474 C CA . LEU B 1 92 ? -1.215 -8.859 1.642 1 98.94 92 LEU B CA 1
ATOM 1475 C C . LEU B 1 92 ? -2.02 -9.289 2.863 1 98.94 92 LEU B C 1
ATOM 1477 O O . LEU B 1 92 ? -2.824 -10.227 2.787 1 98.94 92 LEU B O 1
ATOM 1481 N N . LEU B 1 93 ? -1.742 -8.734 4.016 1 98.94 93 LEU B N 1
ATOM 1482 C CA . LEU B 1 93 ? -2.627 -8.797 5.176 1 98.94 93 LEU B CA 1
ATOM 1483 C C . LEU B 1 93 ? -3.639 -7.652 5.148 1 98.94 93 LEU B C 1
ATOM 1485 O O . LEU B 1 93 ? -3.258 -6.48 5.152 1 98.94 93 LEU B O 1
ATOM 1489 N N . LEU B 1 94 ? -4.863 -7.988 5.145 1 98.88 94 LEU B N 1
ATOM 1490 C CA . LEU B 1 94 ? -5.883 -7.023 4.754 1 98.88 94 LEU B CA 1
ATOM 1491 C C . LEU B 1 94 ? -6.953 -6.895 5.832 1 98.88 94 LEU B C 1
ATOM 1493 O O . LEU B 1 94 ? -7.453 -7.902 6.34 1 98.88 94 LEU B O 1
ATOM 1497 N N . ALA B 1 95 ? -7.277 -5.766 6.277 1 98.75 95 ALA B N 1
ATOM 1498 C CA . ALA B 1 95 ? -8.445 -5.363 7.059 1 98.75 95 ALA B CA 1
ATOM 1499 C C . ALA B 1 95 ? -9.109 -4.129 6.457 1 98.75 95 ALA B C 1
ATOM 1501 O O . ALA B 1 95 ? -8.508 -3.432 5.633 1 98.75 95 ALA B O 1
ATOM 1502 N N . PRO B 1 96 ? -10.375 -3.832 6.801 1 98.31 96 PRO B N 1
ATOM 1503 C CA . PRO B 1 96 ? -11.094 -2.721 6.18 1 98.31 96 PRO B CA 1
ATOM 1504 C C . PRO B 1 96 ? -10.383 -1.381 6.359 1 98.31 96 PRO B C 1
ATOM 1506 O O . PRO B 1 96 ? -10.508 -0.495 5.508 1 98.31 96 PRO B O 1
ATOM 1509 N N . PHE B 1 97 ? -9.57 -1.216 7.488 1 98.38 97 PHE B N 1
ATOM 1510 C CA . PHE B 1 97 ? -8.984 0.09 7.777 1 98.38 97 PHE B CA 1
ATOM 1511 C C . PHE B 1 97 ? -7.488 -0.026 8.016 1 98.38 97 PHE B C 1
ATOM 1513 O O . PHE B 1 97 ? -6.879 0.858 8.617 1 98.38 97 PHE B O 1
ATOM 1520 N N . ALA B 1 98 ? -6.926 -1.182 7.523 1 98.75 98 ALA B N 1
ATOM 1521 C CA . ALA B 1 98 ? -5.484 -1.397 7.609 1 98.75 98 ALA B CA 1
ATOM 1522 C C . ALA B 1 98 ? -5.023 -2.438 6.594 1 98.75 98 ALA B C 1
ATOM 1524 O O . ALA B 1 98 ? -5.801 -3.301 6.18 1 98.75 98 ALA B O 1
ATOM 1525 N N . TYR B 1 99 ? -3.773 -2.301 6.195 1 98.88 99 TYR B N 1
ATOM 1526 C CA . TYR B 1 99 ? -3.168 -3.398 5.449 1 98.88 99 TYR B CA 1
ATOM 1527 C C . TYR B 1 99 ? -1.648 -3.367 5.566 1 98.88 99 TYR B C 1
ATOM 1529 O O . TYR B 1 99 ? -1.071 -2.348 5.953 1 98.88 99 TYR B O 1
ATOM 1537 N N . SER B 1 100 ? -1.024 -4.504 5.305 1 98.88 100 SER B N 1
ATOM 1538 C CA . SER B 1 100 ? 0.429 -4.625 5.266 1 98.88 100 SER B CA 1
ATOM 1539 C C . SER B 1 100 ? 0.874 -5.598 4.18 1 98.88 100 SER B C 1
ATOM 1541 O O . SER B 1 100 ? 0.098 -6.457 3.752 1 98.88 100 SER B O 1
ATOM 1543 N N . THR B 1 101 ? 1.976 -5.383 3.693 1 98.88 101 THR B N 1
ATOM 1544 C CA . THR B 1 101 ? 2.613 -6.254 2.713 1 98.88 101 THR B CA 1
ATOM 1545 C C . THR B 1 101 ? 4.113 -6.359 2.977 1 98.88 101 THR B C 1
ATOM 1547 O O . THR B 1 101 ? 4.684 -5.523 3.676 1 98.88 101 THR B O 1
ATOM 1550 N N . TYR B 1 102 ? 4.688 -7.406 2.473 1 98.38 102 TYR B N 1
ATOM 1551 C CA . TYR B 1 102 ? 6.117 -7.672 2.588 1 98.38 102 TYR B CA 1
ATOM 1552 C C . TYR B 1 102 ? 6.59 -8.609 1.482 1 98.38 102 TYR B C 1
ATOM 1554 O O . TYR B 1 102 ? 5.773 -9.211 0.781 1 98.38 102 TYR B O 1
ATOM 1562 N N . ARG B 1 103 ? 7.824 -8.602 1.269 1 96.56 103 ARG B N 1
ATOM 1563 C CA . ARG B 1 103 ? 8.383 -9.578 0.339 1 96.56 103 ARG B CA 1
ATOM 1564 C C . ARG B 1 103 ? 8.312 -10.984 0.915 1 96.56 103 ARG B C 1
ATOM 1566 O O . ARG B 1 103 ? 9.039 -11.312 1.854 1 96.56 103 ARG B O 1
ATOM 1573 N N . GLY B 1 104 ? 7.41 -11.703 0.32 1 92.75 104 GLY B N 1
ATOM 1574 C CA . GLY B 1 104 ? 7.281 -13.086 0.759 1 92.75 104 GLY B CA 1
ATOM 1575 C C . GLY B 1 104 ? 8.359 -13.992 0.201 1 92.75 104 GLY B C 1
ATOM 1576 O O . GLY B 1 104 ? 9.078 -13.617 -0.724 1 92.75 104 GLY B O 1
ATOM 1577 N N . SER B 1 105 ? 8.578 -15.219 0.908 1 86.88 105 SER B N 1
ATOM 1578 C CA . SER B 1 105 ? 9.555 -16.219 0.477 1 86.88 105 SER B CA 1
ATOM 1579 C C . SER B 1 105 ? 8.914 -17.25 -0.435 1 86.88 105 SER B C 1
ATOM 1581 O O . SER B 1 105 ? 7.703 -17.484 -0.379 1 86.88 105 SER B O 1
#

=== Feature glossary ===
A reading guide for the features in this record.

Start from the sequence.

  · Sequence gives the chain of amino acids in standard one-letter code (A=alanine, C=cysteine, …, Y=tyrosine), read N→C. It is the only feature that is directly encoded by the gene; all structural features are derived from the folded form of this sequence.

Fold it, and you get atomic coordinates and the backbone conformation that goes with them.

  · Structure coordinates are given as an mmCIF _atom_site loop: one row per atom with element, residue name, chain id, sequence number, and x/y/z position in Å. Only the four main-chain atoms per residue are included here; side chains are omitted to keep the record compact.

  · Backbone dihedral angles. Every residue except chain termini has a φ (preceding-C → N → Cα → C) and a ψ (N → Cα → C → next-N). They are reported in degrees following the IUPAC sign convention. Secondary structure is essentially a statement about which (φ, ψ) basin each residue occupies.

  · Eight-state secondary structure (DSSP): H is the canonical α-helix, G the tighter 3₁₀-helix, I the wider π-helix; E/B are β-structure, T and S are turns and bends, and '-' is everything else. DSSP derives these from the pattern of main-chain N–H···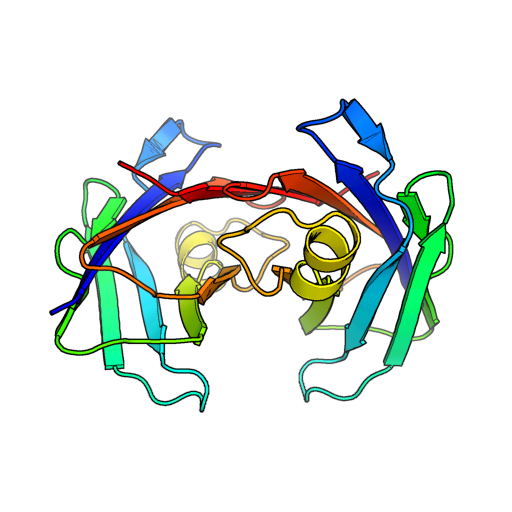O=C hydrogen bonds, not from the sequence.

  · SS3 is a coarse helix/strand/coil call (letters a/b/c) made by the P-SEA algorithm from inter-Cα distances and dihedrals. It is less detailed than DSSP but needs only Cα positions.

Summarize the fold with a handful of shape descriptors and a per-residue structural alphabet.

  · Radius of gyration (Rg) is the root-mean-square distance of Cα atoms from their centroid — a single number for overall size and compactness. A globular domain of N residues has Rg ≈ 2.2·N^0.38 Å; an extended or disordered chain has a much larger Rg. The Cα contact count is the number of residue pairs whose Cα atoms are within 8 Å and are more than four positions apart in sequence — a standard proxy for tertiary packing density. The bounding box is the smallest axis-aligned box enclosing all Cα atoms.

  · 3Di is Foldseek's structural alphabet. Each residue is assigned one of twenty discrete states based on how its Cα sits relative to its spatial (not sequential) neighbors. Aligning 3Di strings finds structural homologs roughly as well as full 3D superposition, but orders of magnitude faster.

  · Solvent-accessible surface area (SASA) is the area in Å² traced out by the centre of a 1.4 Å probe sphere (a water molecule) rolled over the protein's van der Waals surface (Shrake–Rupley / Lee–Richards construction). Buried residues have near-zero SASA; fully exposed residues can exceed 200 Å². The total SASA scales roughly with the number of surface residues.

Ask how reliable the model is.

  · For AlphaFold models, the B-factor field carries pLDDT — the model's own estimate of local accuracy on a 0–100 scale. Regions with pLDDT<50 should be treated as essentially unmodeled; they often correspond to intrinsically disordered segments.

  · For experimental (PDB) structures, the B-factor (temperature factor) quantifies the positional spread of each atom in the crystal — a combination of thermal vibration and static disorder — in units of Å². High B-factors mark flexible loops or poorly resolved regions; low B-factors mark the rigid, well-ordered core.

  · Predicted Aligned Error (PAE) is an AlphaFold confidence matrix: entry (i, j) is the expected error in the position of residue j, in ångströms, when the prediction is superimposed on the true structure at residue i. Low PAE within a block of residues means that block is internally rigid and well-predicted; high PAE between two blocks means their relative placement is uncertain even if each block individually is confident.

Place it in context: what it resembles, what it is annotated as, and how it looks.

  · Structural nearest neighbors (via Foldseek easy-search vs the PDB). Reported per hit: target PDB id, E-value, and alignment TM-score. A TM-score above ~0.5 is the conventional threshold for 'same fold'.

  · Functional annotations link the protein to curated databases. InterPro entries identify conserved domains and families by matching the sequence against member-database signatures (Pfam, PROSITE, CDD, …). Gene Ontology (GO) terms describe molecular function, biological process, and cellular component in a controlled vocabulary. CATH places the structure in a hierarchical fold classification (Class/Architecture/Topology/Homologous-superfamily). The organism is the source species.

  · The contact map is a binary N×N matrix image: pixel (i, j) is dark where Cα_i and Cα_j are within 8 Å and |i−j|>4. Because the |i−j|>4 filter removes local helical contacts, off-diagonal stripes parallel to the main diagonal indicate parallel β-sheets; stripes perpendicular to it indicate antiparallel β-sheets. The Ramachandran plot scatters every residue's (φ, ψ) pair against the sterically allowed regions. The PAE heatmap renders the predicted-aligned-error matrix.

  · Six rendered views show the 3D structure from the faces of a cube — i.e. along ±x, ±y, ±z. Rendering representation is drawn randomly per protein from cartoon (secondary-structure ribbons), sticks (backbone bonds), or molecular surface; coloring is either N→C rainbow (blue at the N-terminus through red at the C-terminus) or one color per chain.